Protein AF-N1Q798-F1 (afdb_monomer)

Structure (mmCIF, N/CA/C/O backbone):
data_AF-N1Q798-F1
#
_entry.id   AF-N1Q798-F1
#
loop_
_atom_site.group_PDB
_atom_site.id
_atom_site.type_symbol
_atom_site.label_atom_id
_atom_site.label_alt_id
_atom_site.label_comp_id
_atom_site.label_asym_id
_atom_site.label_entity_id
_atom_site.label_seq_id
_atom_site.pdbx_PDB_ins_code
_atom_site.Cartn_x
_atom_site.Cartn_y
_atom_site.Cartn_z
_atom_site.occupancy
_atom_site.B_iso_or_equiv
_atom_site.auth_seq_id
_atom_site.auth_comp_id
_atom_site.auth_asym_id
_atom_site.auth_atom_id
_atom_site.pdbx_PDB_model_num
ATOM 1 N N . MET A 1 1 ? -33.663 31.105 -23.464 1.00 34.72 1 MET A N 1
ATOM 2 C CA . MET A 1 1 ? -33.798 29.669 -23.826 1.00 34.72 1 MET A CA 1
ATOM 3 C C . MET A 1 1 ? -32.457 29.060 -23.499 1.00 34.72 1 MET A C 1
ATOM 5 O O . MET A 1 1 ? -31.606 28.926 -24.370 1.00 34.72 1 MET A O 1
ATOM 9 N N . ASP A 1 2 ? -32.240 28.798 -22.219 1.00 31.08 2 ASP A N 1
ATOM 10 C CA . ASP A 1 2 ? -30.900 28.533 -21.714 1.00 31.08 2 ASP A CA 1
ATOM 11 C C . ASP A 1 2 ? -30.709 27.030 -21.590 1.00 31.08 2 ASP A C 1
ATOM 13 O O . ASP A 1 2 ? -31.458 26.317 -20.918 1.00 31.08 2 ASP A O 1
ATOM 17 N N . ARG A 1 3 ? -29.747 26.541 -22.367 1.00 29.98 3 ARG A N 1
ATOM 18 C CA . ARG A 1 3 ? -29.444 25.127 -22.522 1.00 29.98 3 ARG A CA 1
ATOM 19 C C . ARG A 1 3 ? -28.633 24.687 -21.311 1.00 29.98 3 ARG A C 1
ATOM 21 O O . ARG A 1 3 ? -27.436 24.935 -21.255 1.00 29.98 3 ARG A O 1
ATOM 28 N N . VAL A 1 4 ? -29.288 24.040 -20.350 1.00 36.56 4 VAL A N 1
ATOM 29 C CA . VAL A 1 4 ? -28.599 23.407 -19.219 1.00 36.56 4 VAL A CA 1
ATOM 30 C C . VAL A 1 4 ? -27.749 22.257 -19.761 1.00 36.56 4 VAL A C 1
ATOM 32 O O . VAL A 1 4 ? -28.272 21.212 -20.149 1.00 36.56 4 VAL A O 1
ATOM 35 N N . GLU A 1 5 ? -26.436 22.462 -19.824 1.00 34.59 5 GLU A N 1
ATOM 36 C CA . GLU A 1 5 ? -25.487 21.407 -20.163 1.00 34.59 5 GLU A CA 1
ATOM 37 C C . GLU A 1 5 ? -25.359 20.444 -18.980 1.00 34.59 5 GLU A C 1
ATOM 39 O O . GLU A 1 5 ? -24.851 20.787 -17.911 1.00 34.59 5 GLU A O 1
ATOM 44 N N . GLY A 1 6 ? -25.859 19.221 -19.166 1.00 33.44 6 GLY A N 1
ATOM 45 C CA . GLY A 1 6 ? -25.708 18.152 -18.189 1.00 33.44 6 GLY A CA 1
ATOM 46 C C . GLY A 1 6 ? -24.244 17.741 -18.080 1.00 33.44 6 GLY A C 1
ATOM 47 O O . GLY A 1 6 ? -23.704 17.116 -18.989 1.00 33.44 6 GLY A O 1
ATOM 48 N N . THR A 1 7 ? -23.612 18.061 -16.953 1.00 31.83 7 THR A N 1
ATOM 49 C CA . THR A 1 7 ? -22.275 17.568 -16.612 1.00 31.83 7 THR A CA 1
ATOM 50 C C . THR A 1 7 ? -22.355 16.084 -16.262 1.00 31.83 7 THR A C 1
ATOM 52 O O . THR A 1 7 ? -22.618 15.704 -15.120 1.00 31.83 7 THR A O 1
ATOM 55 N N . THR A 1 8 ? -22.116 15.221 -17.251 1.00 39.03 8 THR A N 1
ATOM 56 C CA . THR A 1 8 ? -21.804 13.808 -17.011 1.00 39.03 8 THR A CA 1
ATOM 57 C C . THR A 1 8 ? -20.534 13.724 -16.173 1.00 39.03 8 THR A C 1
ATOM 59 O O . THR A 1 8 ? -19.441 13.988 -16.670 1.00 39.03 8 THR A O 1
ATOM 62 N N . ARG A 1 9 ? -20.681 13.386 -14.889 1.00 40.72 9 ARG A N 1
ATOM 63 C CA . ARG A 1 9 ? -19.550 13.079 -14.011 1.00 40.72 9 ARG A CA 1
ATOM 64 C C . ARG A 1 9 ? -18.920 11.765 -14.474 1.00 40.72 9 ARG A C 1
ATOM 66 O O . ARG A 1 9 ? -19.531 10.713 -14.309 1.00 40.72 9 ARG A O 1
ATOM 73 N N . GLU A 1 10 ? -17.721 11.855 -15.043 1.00 52.28 10 GLU A N 1
ATOM 74 C CA . GLU A 1 10 ? -16.818 10.718 -15.253 1.00 52.28 10 GLU A CA 1
ATOM 75 C C . GLU A 1 10 ? -16.592 10.013 -13.903 1.00 52.28 10 GLU A C 1
ATOM 77 O O . GLU A 1 10 ? -16.230 10.651 -12.909 1.00 52.28 10 GLU A O 1
ATOM 82 N N . SER A 1 11 ? -16.902 8.717 -13.834 1.00 61.41 11 SER A N 1
ATOM 83 C CA . SER A 1 11 ? -16.851 7.928 -12.601 1.00 61.41 11 SER A CA 1
ATOM 84 C C . SER A 1 11 ? -15.502 7.227 -12.481 1.00 61.41 11 SER A C 1
ATOM 86 O O . SER A 1 11 ? -15.134 6.456 -13.368 1.00 61.41 11 SER A O 1
ATOM 88 N N . ALA A 1 12 ? -14.792 7.447 -11.370 1.00 74.12 12 ALA A N 1
ATOM 89 C CA . ALA A 1 12 ? -13.550 6.737 -11.070 1.00 74.12 12 ALA A CA 1
ATOM 90 C C . ALA A 1 12 ? -13.746 5.209 -11.114 1.00 74.12 12 ALA A C 1
ATOM 92 O O . ALA A 1 12 ? -14.825 4.701 -10.804 1.00 74.12 12 ALA A O 1
ATOM 93 N N . LYS A 1 13 ? -12.699 4.472 -11.500 1.00 82.25 13 LYS A N 1
ATOM 94 C CA . LYS A 1 13 ? -12.729 3.007 -11.495 1.00 82.25 13 LYS A CA 1
ATOM 95 C C . LYS A 1 13 ? -12.350 2.495 -10.110 1.00 82.25 13 LYS A C 1
ATOM 97 O O . LYS A 1 13 ? -11.229 2.717 -9.656 1.00 82.25 13 LYS A O 1
ATOM 102 N N . GLU A 1 14 ? -13.255 1.767 -9.479 1.00 83.25 14 GLU A N 1
ATOM 103 C CA . GLU A 1 14 ? -13.046 1.142 -8.173 1.00 83.25 14 GLU A CA 1
ATOM 104 C C . GLU A 1 14 ? -12.678 -0.340 -8.341 1.00 83.25 14 GLU A C 1
ATOM 106 O O . GLU A 1 14 ? -13.234 -1.034 -9.198 1.00 83.25 14 GLU A O 1
ATOM 111 N N . TYR A 1 15 ? -11.719 -0.822 -7.548 1.00 83.31 15 TYR A N 1
ATOM 112 C CA . TYR A 1 15 ? -11.289 -2.222 -7.533 1.00 83.31 15 TYR A CA 1
ATOM 113 C C . TYR A 1 15 ? -11.053 -2.701 -6.094 1.00 83.31 15 TYR A C 1
ATOM 115 O O . TYR A 1 15 ? -10.302 -2.076 -5.345 1.00 83.31 15 TYR A O 1
ATOM 123 N N . ASP A 1 16 ? -11.613 -3.858 -5.736 1.00 85.12 16 ASP A N 1
ATOM 124 C CA . ASP A 1 16 ? -11.285 -4.572 -4.496 1.00 85.12 16 ASP A CA 1
ATOM 125 C C . ASP A 1 16 ? -10.102 -5.530 -4.711 1.00 85.12 16 AS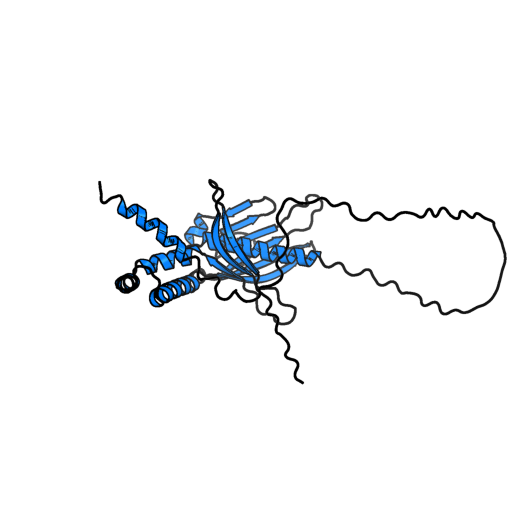P A C 1
ATOM 127 O O . ASP A 1 16 ? -10.141 -6.412 -5.577 1.00 85.12 16 ASP A O 1
ATOM 131 N N . VAL A 1 17 ? -9.071 -5.420 -3.871 1.00 85.44 17 VAL A N 1
ATOM 132 C CA . VAL A 1 17 ? -7.999 -6.421 -3.774 1.00 85.44 17 VAL A CA 1
ATOM 133 C C . VAL A 1 17 ? -8.418 -7.470 -2.754 1.00 85.44 17 VAL A C 1
ATOM 135 O O . VAL A 1 17 ? -8.630 -7.160 -1.584 1.00 85.44 17 VAL A O 1
ATOM 138 N N . ASN A 1 18 ? -8.502 -8.729 -3.182 1.00 87.38 18 ASN A N 1
ATOM 139 C CA . ASN A 1 18 ? -8.922 -9.844 -2.337 1.00 87.38 18 ASN A CA 1
ATOM 140 C C . ASN A 1 18 ? -7.797 -10.878 -2.186 1.00 87.38 18 ASN A C 1
ATOM 142 O O . ASN A 1 18 ? -7.208 -11.317 -3.174 1.00 87.38 18 ASN A O 1
ATOM 146 N N . LYS A 1 19 ? -7.532 -11.314 -0.952 1.00 84.50 19 LYS A N 1
ATOM 147 C CA . LYS A 1 19 ? -6.613 -12.410 -0.630 1.00 84.50 19 LYS A CA 1
ATOM 148 C C . LYS A 1 19 ? -7.363 -13.730 -0.731 1.00 84.50 19 LYS A C 1
ATOM 150 O O . LYS A 1 19 ? -8.316 -13.961 0.007 1.00 84.50 19 LYS A O 1
ATOM 155 N N . LEU A 1 20 ? -6.933 -14.597 -1.642 1.00 85.25 20 LEU A N 1
ATOM 156 C CA . LEU A 1 20 ? -7.454 -15.957 -1.745 1.00 85.25 20 LEU A CA 1
ATOM 157 C C . LEU A 1 20 ? -6.964 -16.794 -0.554 1.00 85.25 20 LEU A C 1
ATOM 159 O O . LEU A 1 20 ? -5.776 -16.770 -0.224 1.00 85.25 20 LEU A O 1
ATOM 163 N N . CYS A 1 21 ? -7.860 -17.552 0.074 1.00 80.00 21 CYS A N 1
ATOM 164 C CA . CYS A 1 21 ? -7.467 -18.550 1.057 1.00 80.00 21 CYS A CA 1
ATOM 165 C C . CYS A 1 21 ? -6.879 -19.779 0.332 1.00 80.00 21 CYS A C 1
ATOM 167 O O . CYS A 1 21 ? -7.547 -20.349 -0.528 1.00 80.00 21 CYS A O 1
ATOM 169 N N . PRO A 1 22 ? -5.651 -20.232 0.645 1.00 80.00 22 PRO A N 1
ATOM 170 C CA . PRO A 1 22 ? -5.050 -21.377 -0.044 1.00 80.00 22 PRO A CA 1
ATOM 171 C C . PRO A 1 22 ? -5.708 -22.718 0.323 1.00 80.00 22 PRO A C 1
ATOM 173 O O . PRO A 1 22 ? -5.529 -23.700 -0.390 1.00 80.00 22 PRO A O 1
ATOM 176 N N . THR A 1 23 ? -6.450 -22.777 1.434 1.00 84.69 23 THR A N 1
ATOM 177 C CA . 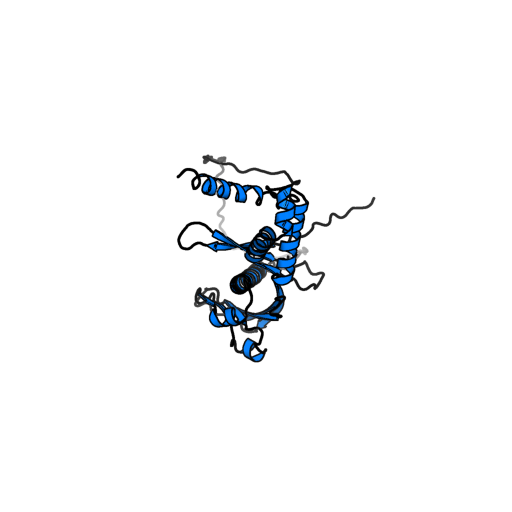THR A 1 23 ? -7.059 -24.003 1.978 1.00 84.69 23 THR A CA 1
ATOM 178 C C . THR A 1 23 ? -8.579 -24.073 1.818 1.00 84.69 23 THR A C 1
ATOM 180 O O . THR A 1 23 ? -9.168 -25.107 2.123 1.00 84.69 23 THR A O 1
ATOM 183 N N . ALA A 1 24 ? -9.231 -23.007 1.342 1.00 80.25 24 ALA A N 1
ATOM 184 C CA . ALA A 1 24 ? -10.682 -22.948 1.169 1.00 80.25 24 ALA A CA 1
ATOM 185 C C . ALA A 1 24 ? -11.064 -22.028 -0.005 1.00 80.25 24 ALA A C 1
ATOM 187 O O . ALA A 1 24 ? -10.369 -21.044 -0.247 1.00 80.25 24 ALA A O 1
ATOM 188 N N . PRO A 1 25 ? -12.185 -22.271 -0.712 1.00 80.75 25 PRO A N 1
ATOM 189 C CA . PRO A 1 25 ? -12.650 -21.433 -1.821 1.00 80.75 25 PRO A CA 1
ATOM 190 C C . PRO A 1 25 ? -13.320 -20.136 -1.321 1.00 80.75 25 PRO A C 1
ATOM 192 O O . PRO A 1 25 ? -14.441 -19.808 -1.700 1.00 80.75 25 PRO A O 1
ATOM 195 N N . CYS A 1 26 ? -12.643 -19.407 -0.437 1.00 79.75 26 CYS A N 1
ATOM 196 C CA . CYS A 1 26 ? -13.060 -18.110 0.079 1.00 79.75 26 CYS A CA 1
ATOM 197 C C . CYS A 1 26 ? -11.956 -17.070 -0.140 1.00 79.75 26 CYS A C 1
ATOM 199 O O . CYS A 1 26 ? -10.767 -17.392 -0.220 1.00 79.75 26 CYS A O 1
ATOM 201 N N . SER A 1 27 ? -12.358 -15.808 -0.244 1.00 83.75 27 SER A N 1
ATOM 202 C CA . SER A 1 27 ? -11.448 -14.680 -0.379 1.00 83.75 27 SER A CA 1
ATOM 203 C C . SER A 1 27 ? -11.791 -13.601 0.642 1.00 83.75 27 SER A C 1
ATOM 205 O O . SER A 1 27 ? -12.963 -13.341 0.915 1.00 83.75 27 SER A O 1
ATOM 207 N N . THR A 1 28 ? -10.767 -12.993 1.237 1.00 83.44 28 THR A N 1
ATOM 208 C CA . THR A 1 28 ? -10.925 -11.901 2.203 1.00 83.44 28 THR A CA 1
ATOM 209 C C . THR A 1 28 ? -10.488 -10.577 1.575 1.00 83.44 28 THR A C 1
ATOM 211 O O . THR A 1 28 ? -9.421 -10.524 0.957 1.00 83.44 28 THR A O 1
ATOM 214 N N . PRO A 1 29 ? -11.274 -9.495 1.699 1.00 82.94 29 PRO A N 1
ATOM 215 C CA . PRO A 1 29 ? -10.904 -8.203 1.133 1.00 82.94 29 PRO A CA 1
ATOM 216 C C . PRO A 1 29 ? -9.755 -7.569 1.927 1.00 82.94 29 PRO A C 1
ATOM 218 O O . PRO A 1 29 ? -9.818 -7.460 3.151 1.00 82.94 29 PRO A O 1
ATOM 221 N N . VAL A 1 30 ? -8.711 -7.147 1.214 1.00 86.38 30 VAL A N 1
ATOM 222 C CA . VAL A 1 30 ? -7.457 -6.598 1.757 1.00 86.38 30 VAL A CA 1
ATOM 223 C C . VAL A 1 30 ? -7.439 -5.079 1.664 1.00 86.38 30 VAL A C 1
ATOM 225 O O . VAL A 1 30 ? -7.150 -4.399 2.646 1.00 86.38 30 VAL A O 1
ATOM 228 N N . SER A 1 31 ? -7.757 -4.533 0.493 1.00 83.75 31 SER A N 1
ATOM 229 C CA . SER A 1 31 ? -7.728 -3.094 0.240 1.00 83.75 31 SER A CA 1
ATOM 230 C C . SER A 1 31 ? -8.705 -2.700 -0.857 1.00 83.75 31 SER A C 1
ATOM 232 O O . SER A 1 31 ? -9.120 -3.524 -1.677 1.00 83.75 31 SER A O 1
ATOM 234 N N . HIS A 1 32 ? -9.056 -1.419 -0.854 1.00 83.81 32 HIS A N 1
ATOM 235 C CA . HIS A 1 32 ? -9.851 -0.782 -1.892 1.00 83.81 32 HIS A CA 1
ATOM 236 C C . HIS A 1 32 ? -8.956 0.179 -2.684 1.00 83.81 32 HIS A C 1
ATOM 238 O O . HIS A 1 32 ? -8.192 0.949 -2.094 1.00 83.81 32 HIS A O 1
ATOM 244 N N . LEU A 1 33 ? -9.036 0.117 -4.014 1.00 81.75 33 LEU A N 1
ATOM 245 C CA . LEU A 1 33 ? -8.261 0.940 -4.940 1.00 81.75 33 LEU A CA 1
ATOM 246 C C . LEU A 1 33 ? -9.200 1.856 -5.725 1.00 81.75 33 LEU A C 1
ATOM 248 O O . LEU A 1 33 ? -10.046 1.373 -6.480 1.00 81.75 33 LEU A O 1
ATOM 252 N N . VAL A 1 34 ? -9.006 3.170 -5.608 1.00 82.88 34 VAL A N 1
ATOM 253 C CA . VAL A 1 34 ? -9.758 4.166 -6.389 1.00 82.88 34 VAL A CA 1
ATOM 254 C C . VAL A 1 34 ? -8.857 4.718 -7.487 1.00 82.88 34 VAL A C 1
ATOM 256 O O . VAL A 1 34 ? -8.020 5.589 -7.242 1.00 82.88 34 VAL A O 1
ATOM 259 N N . LEU A 1 35 ? -9.005 4.198 -8.708 1.00 79.31 35 LEU A N 1
ATOM 260 C CA . LEU A 1 35 ? -8.240 4.645 -9.868 1.00 79.31 35 LEU A CA 1
ATOM 261 C C . LEU A 1 35 ? -8.960 5.828 -10.545 1.00 79.31 35 LEU A C 1
ATOM 263 O O . LEU A 1 35 ? -10.080 5.664 -11.042 1.00 79.31 35 LEU A O 1
ATOM 267 N N . PRO A 1 36 ? -8.328 7.012 -10.632 1.00 71.81 36 PRO A N 1
ATOM 268 C CA . PRO A 1 36 ? -8.892 8.150 -11.347 1.00 71.81 36 PRO A CA 1
ATOM 269 C C . PRO A 1 36 ? -9.006 7.842 -12.843 1.00 71.81 36 PRO A C 1
ATOM 271 O O . PRO A 1 36 ? -8.082 7.292 -13.452 1.00 71.81 36 PRO A O 1
ATOM 274 N N . GLU A 1 37 ? -10.117 8.242 -13.463 1.00 66.56 37 GLU A N 1
ATOM 275 C CA . GLU A 1 37 ? -10.231 8.167 -14.917 1.00 66.56 37 GLU A CA 1
ATOM 276 C C . GLU A 1 37 ? -9.235 9.162 -15.560 1.00 66.56 37 GLU A C 1
ATOM 278 O O . GLU A 1 37 ? -9.140 10.314 -15.122 1.00 66.56 37 GLU A O 1
ATOM 283 N N . PRO A 1 38 ? -8.420 8.747 -16.553 1.00 58.38 38 PRO A N 1
ATOM 284 C CA . PRO A 1 38 ? -7.437 9.635 -17.166 1.00 58.38 38 PRO A CA 1
ATOM 285 C C . PRO A 1 38 ? -8.136 10.687 -18.034 1.00 58.38 38 PRO A C 1
ATOM 287 O O . PRO A 1 38 ? -8.493 10.424 -19.183 1.00 58.38 38 PRO A O 1
ATOM 290 N N . ALA A 1 39 ? -8.291 11.878 -17.456 1.00 52.34 39 ALA A N 1
ATOM 291 C CA . ALA A 1 39 ? -9.036 13.000 -18.011 1.00 52.34 39 ALA A CA 1
ATOM 292 C C . ALA A 1 39 ? -8.696 13.326 -19.476 1.00 52.34 39 ALA A C 1
ATOM 294 O O . ALA A 1 39 ? -7.528 13.449 -19.868 1.00 52.34 39 ALA A O 1
ATOM 295 N N . GLY A 1 40 ? -9.744 13.582 -20.261 1.00 49.44 40 GLY A N 1
ATOM 296 C CA . GLY A 1 40 ? -9.644 14.115 -21.615 1.00 49.44 40 GLY A CA 1
ATOM 297 C C . GLY A 1 40 ? -8.988 15.501 -21.652 1.00 49.44 40 GLY A C 1
ATOM 298 O O . GLY A 1 40 ? -9.637 16.520 -21.421 1.00 49.44 40 GLY A O 1
ATOM 299 N N . SER A 1 41 ? -7.689 15.516 -21.965 1.00 47.19 41 SER A N 1
ATOM 300 C CA . SER A 1 41 ? -6.887 16.614 -22.543 1.00 47.19 41 SER A CA 1
ATOM 301 C C . SER A 1 41 ? -6.800 17.994 -21.857 1.00 47.19 41 SER A C 1
ATOM 303 O O . SER A 1 41 ? -5.938 18.771 -22.271 1.00 47.19 41 SER A O 1
ATOM 305 N N . SER A 1 42 ? -7.590 18.333 -20.830 1.00 45.72 42 SER A N 1
ATOM 306 C CA . SER A 1 42 ? -7.779 19.747 -20.432 1.00 45.72 42 SER A CA 1
ATOM 307 C C . SER A 1 42 ? -7.254 20.200 -19.059 1.00 45.72 42 SER A C 1
ATOM 309 O O . SER A 1 42 ? -7.084 21.403 -18.879 1.00 45.72 42 SER A O 1
ATOM 311 N N . ASN A 1 43 ? -6.929 19.319 -18.100 1.00 42.16 43 ASN A N 1
ATOM 312 C CA . ASN A 1 43 ? -6.356 19.750 -16.809 1.00 42.16 43 ASN A CA 1
ATOM 313 C C . ASN A 1 43 ? -5.311 18.780 -16.234 1.00 42.16 43 ASN A C 1
ATOM 315 O O . ASN A 1 43 ? -5.622 17.657 -15.850 1.00 42.16 43 ASN A O 1
ATOM 319 N N . LYS A 1 44 ? -4.062 19.251 -16.095 1.00 47.50 44 LYS A N 1
ATOM 320 C CA . LYS A 1 44 ? -2.922 18.490 -15.545 1.00 47.50 44 LYS A CA 1
ATOM 321 C C . LYS A 1 44 ? -2.918 18.439 -14.006 1.00 47.50 44 LYS A C 1
ATOM 323 O O . LYS A 1 44 ? -1.904 18.756 -13.385 1.00 47.50 44 LYS A O 1
ATOM 328 N N . LYS A 1 45 ? -4.022 18.033 -13.370 1.00 52.84 45 LYS A N 1
ATOM 329 C CA . LYS A 1 45 ? -3.925 17.531 -11.988 1.00 52.84 45 LYS A CA 1
ATOM 330 C C . LYS A 1 45 ? -3.277 16.148 -12.034 1.00 52.84 45 LYS A C 1
ATOM 332 O O . LYS A 1 45 ? -3.641 15.322 -12.867 1.00 52.84 45 LYS A O 1
ATOM 337 N N . LEU A 1 46 ? -2.296 15.916 -11.163 1.00 57.75 46 LEU A N 1
ATOM 338 C CA . LEU A 1 46 ? -1.690 14.598 -10.998 1.00 57.75 46 LEU A CA 1
ATOM 339 C C . LEU A 1 46 ? -2.784 13.619 -10.562 1.00 57.75 46 LEU A C 1
ATOM 341 O O . LEU A 1 46 ? -3.434 13.827 -9.540 1.00 57.75 46 LEU A O 1
ATOM 345 N N . SER A 1 47 ? -2.997 12.581 -11.365 1.00 67.06 47 SER A N 1
ATOM 346 C CA . SER A 1 47 ? -4.008 11.557 -11.133 1.00 67.06 47 SER A CA 1
ATOM 347 C C . SER A 1 47 ? -3.539 10.621 -10.012 1.00 67.06 47 SER A C 1
ATOM 349 O O . SER A 1 47 ? -2.893 9.604 -10.278 1.00 67.06 47 SER A O 1
ATOM 351 N N . ALA A 1 48 ? -3.798 11.011 -8.764 1.00 83.44 48 ALA A N 1
ATOM 352 C CA . ALA A 1 48 ? -3.512 10.203 -7.583 1.00 83.44 48 ALA A CA 1
ATOM 353 C C . ALA A 1 48 ? -4.500 9.032 -7.484 1.00 83.44 48 ALA A C 1
ATOM 355 O O . ALA A 1 48 ? -5.698 9.208 -7.687 1.00 83.44 48 ALA A O 1
ATOM 356 N N . THR A 1 49 ? -3.978 7.841 -7.206 1.00 88.25 49 THR A N 1
ATOM 357 C CA . THR A 1 49 ? -4.745 6.630 -6.894 1.00 88.25 49 THR A CA 1
ATOM 358 C C . THR A 1 49 ? -4.622 6.386 -5.399 1.00 88.25 49 THR A C 1
ATOM 360 O O . THR A 1 49 ? -3.522 6.098 -4.929 1.00 88.25 49 THR A O 1
ATOM 363 N N . THR A 1 50 ? -5.712 6.522 -4.652 1.00 91.38 50 THR A N 1
ATOM 364 C CA . THR A 1 50 ? -5.687 6.308 -3.201 1.00 91.38 50 THR A CA 1
ATOM 365 C C . THR A 1 50 ? -5.824 4.816 -2.892 1.00 91.38 50 THR A C 1
ATOM 367 O O . THR A 1 50 ? -6.607 4.099 -3.523 1.00 91.38 50 THR A O 1
ATOM 370 N N . ILE A 1 51 ? -5.020 4.357 -1.936 1.00 93.62 51 ILE A N 1
ATOM 371 C CA . ILE A 1 51 ? -4.907 2.975 -1.473 1.00 93.62 51 ILE A CA 1
ATOM 372 C C . ILE A 1 51 ? -5.183 2.978 0.026 1.00 93.62 51 ILE A C 1
ATOM 374 O O . ILE A 1 51 ? -4.474 3.649 0.774 1.00 93.62 51 ILE A O 1
ATOM 378 N N . PHE A 1 52 ? -6.183 2.220 0.469 1.00 92.81 52 PHE A N 1
ATOM 379 C CA . PHE A 1 52 ? -6.524 2.119 1.888 1.00 92.81 52 PHE A CA 1
ATOM 380 C C . PHE A 1 52 ? -6.594 0.648 2.340 1.00 92.81 52 PHE A C 1
ATOM 382 O O . PHE A 1 52 ? -7.379 -0.122 1.769 1.00 92.81 52 PHE A O 1
ATOM 389 N N . PRO A 1 53 ? -5.792 0.228 3.342 1.00 92.75 53 PRO A N 1
ATOM 390 C CA . PRO A 1 53 ? -5.871 -1.114 3.914 1.00 92.75 53 PRO A CA 1
ATOM 391 C C . PRO A 1 53 ? -7.183 -1.305 4.677 1.00 92.75 53 PRO A C 1
ATOM 393 O O . PRO A 1 53 ? -7.437 -0.659 5.692 1.00 92.75 53 PRO A O 1
ATOM 396 N N . ARG A 1 54 ? -8.020 -2.243 4.235 1.00 91.12 54 ARG A N 1
ATOM 397 C CA . ARG A 1 54 ? -9.339 -2.490 4.838 1.00 91.12 54 ARG A CA 1
ATOM 398 C C . ARG A 1 54 ? -9.238 -2.992 6.279 1.00 91.12 54 ARG A C 1
ATOM 400 O O . ARG A 1 54 ? -10.124 -2.716 7.084 1.00 91.12 54 ARG A O 1
ATOM 407 N N . MET A 1 55 ? -8.150 -3.687 6.611 1.00 91.50 55 MET A N 1
ATOM 408 C CA . MET A 1 55 ? -7.883 -4.143 7.974 1.00 91.50 55 MET A CA 1
ATOM 409 C C . MET A 1 55 ? -7.644 -2.981 8.952 1.00 91.50 55 MET A C 1
ATOM 411 O O . MET A 1 55 ? -7.994 -3.113 10.119 1.00 91.50 55 MET A O 1
ATOM 415 N N . ALA A 1 56 ? -7.152 -1.824 8.485 1.00 93.56 56 ALA A N 1
ATOM 416 C CA . ALA A 1 56 ? -7.003 -0.635 9.326 1.00 93.56 56 ALA A CA 1
ATOM 417 C C . ALA A 1 56 ? -8.365 -0.123 9.826 1.00 93.56 56 ALA A C 1
ATOM 419 O O . ALA A 1 56 ? -8.529 0.109 11.019 1.00 93.56 56 ALA A O 1
ATOM 420 N N . ALA A 1 57 ? -9.371 -0.041 8.944 1.00 93.31 57 ALA A N 1
ATOM 421 C CA . ALA A 1 57 ? -10.736 0.315 9.340 1.00 93.31 57 ALA A CA 1
ATOM 422 C C . ALA A 1 57 ? -11.367 -0.712 10.292 1.00 93.31 57 ALA A C 1
ATOM 424 O O . ALA A 1 57 ? -12.002 -0.323 11.267 1.00 93.31 57 ALA A O 1
ATOM 425 N N . ILE A 1 58 ? -11.189 -2.014 10.031 1.00 94.38 58 ILE A N 1
ATOM 426 C CA . ILE A 1 58 ? -11.727 -3.074 10.903 1.00 94.38 58 ILE A CA 1
ATOM 427 C C . ILE A 1 58 ? -11.102 -2.969 12.299 1.00 94.38 58 ILE A C 1
ATOM 429 O O . ILE A 1 58 ? -11.828 -2.875 13.283 1.00 94.38 58 ILE A O 1
ATOM 433 N N . SER A 1 59 ? -9.771 -2.891 12.379 1.00 95.38 59 SER A N 1
ATOM 434 C CA . SER A 1 59 ? -9.044 -2.768 13.645 1.00 95.38 59 SER A CA 1
ATOM 435 C C . SER A 1 59 ? -9.385 -1.485 14.407 1.00 95.38 59 SER A C 1
ATOM 437 O O . SER A 1 59 ? -9.459 -1.527 15.631 1.00 95.38 59 SER A O 1
ATOM 439 N N . ALA A 1 60 ? -9.633 -0.364 13.722 1.00 95.69 60 ALA A N 1
ATOM 440 C CA . ALA A 1 60 ? -10.048 0.880 14.369 1.00 95.69 60 ALA A CA 1
ATOM 441 C C . ALA A 1 60 ? -11.470 0.797 14.949 1.00 95.69 60 ALA A C 1
ATOM 443 O O . ALA A 1 60 ? -11.701 1.237 16.075 1.00 95.69 60 ALA A O 1
ATOM 444 N N . VAL A 1 61 ? -12.409 0.164 14.233 1.00 95.62 61 VAL A N 1
ATOM 445 C CA . VAL A 1 61 ? -13.764 -0.103 14.748 1.00 95.62 61 VAL A CA 1
ATOM 446 C C . VAL A 1 61 ? -13.722 -1.093 15.919 1.00 95.62 61 VAL A C 1
ATOM 448 O O . VAL A 1 61 ? -14.408 -0.893 16.921 1.00 95.62 61 VAL A O 1
ATOM 451 N N . GLU A 1 62 ? -12.882 -2.127 15.853 1.00 95.50 62 GLU A N 1
ATOM 452 C CA . GLU A 1 62 ? -12.665 -3.047 16.975 1.00 95.50 62 GLU A CA 1
ATOM 453 C C . GLU A 1 62 ? -12.045 -2.329 18.184 1.00 95.50 62 GLU A C 1
ATOM 455 O O . GLU A 1 62 ? -12.527 -2.501 19.305 1.00 95.50 62 GLU A O 1
ATOM 460 N N . ALA A 1 63 ? -11.047 -1.466 17.982 1.00 95.06 63 ALA A N 1
ATOM 461 C CA . ALA A 1 63 ? -10.450 -0.667 19.050 1.00 95.06 63 ALA A CA 1
ATOM 462 C C . ALA A 1 63 ? -11.473 0.273 19.711 1.00 95.06 63 ALA A C 1
ATOM 464 O O . ALA A 1 63 ? -11.596 0.272 20.938 1.00 95.06 63 ALA A O 1
ATOM 465 N N . ILE A 1 64 ? -12.260 1.021 18.924 1.00 95.38 64 ILE A N 1
ATOM 466 C CA . ILE A 1 64 ? -13.246 1.956 19.482 1.00 95.38 64 ILE A CA 1
ATOM 467 C C . ILE A 1 64 ? -14.418 1.226 20.150 1.00 95.38 64 ILE A C 1
ATOM 469 O O . ILE A 1 64 ? -14.926 1.710 21.158 1.00 95.38 64 ILE A O 1
ATOM 473 N N . SER A 1 65 ? -14.792 0.026 19.683 1.00 93.94 65 SER A N 1
ATOM 474 C CA . SER A 1 65 ? -15.826 -0.812 20.320 1.00 93.94 65 SER A CA 1
ATOM 475 C C . SER A 1 65 ? -15.469 -1.259 21.744 1.00 93.94 65 SER A C 1
ATOM 477 O O . SER A 1 65 ? -16.360 -1.483 22.558 1.00 93.94 65 SER A O 1
ATOM 479 N N . ASN A 1 66 ? -14.173 -1.316 22.066 1.00 94.75 66 ASN A N 1
ATOM 480 C CA . ASN A 1 66 ? -13.649 -1.624 23.400 1.00 94.75 66 ASN A CA 1
ATOM 481 C C . ASN A 1 66 ? -13.326 -0.362 24.232 1.00 94.75 66 ASN A C 1
ATOM 483 O O . ASN A 1 66 ? -12.751 -0.466 25.317 1.00 94.75 66 ASN A O 1
ATOM 487 N N . SER A 1 67 ? -13.666 0.834 23.737 1.00 95.75 67 SER A N 1
ATOM 488 C CA . SER A 1 67 ? -13.406 2.104 24.425 1.00 95.75 67 SER A CA 1
ATOM 489 C C . SER A 1 67 ? -14.430 2.402 25.535 1.00 95.75 67 SER A C 1
ATOM 491 O O . SER A 1 67 ? -15.571 1.932 25.473 1.00 95.75 67 SER A O 1
ATOM 493 N N . PRO A 1 68 ? -14.086 3.257 26.520 1.00 96.38 68 PRO A N 1
ATOM 494 C CA . PRO A 1 68 ? -15.045 3.734 27.518 1.00 96.38 68 PRO A CA 1
ATOM 495 C C . PRO A 1 68 ? -16.264 4.434 26.898 1.00 96.38 68 PRO A C 1
ATOM 497 O O . PRO A 1 68 ? -17.378 4.243 27.370 1.00 96.38 68 PRO A O 1
ATOM 500 N N . GLN A 1 69 ? -16.076 5.176 25.803 1.00 94.38 69 GLN A N 1
ATOM 501 C CA . GLN A 1 69 ? -17.158 5.879 25.109 1.00 94.38 69 GLN A CA 1
ATOM 502 C C . GLN A 1 69 ? -18.157 4.904 24.464 1.00 94.38 69 GLN A C 1
ATOM 504 O O . GLN A 1 69 ? -19.366 5.105 24.553 1.00 94.38 69 GLN A O 1
ATOM 509 N N . ALA A 1 70 ? -17.677 3.803 23.874 1.00 94.94 70 ALA A N 1
ATOM 510 C CA . ALA A 1 70 ? -18.559 2.742 23.390 1.00 94.94 70 ALA A CA 1
ATOM 511 C C . ALA A 1 70 ? -19.291 2.032 24.543 1.00 94.94 70 ALA A C 1
ATOM 513 O O . ALA A 1 70 ? -20.463 1.685 24.396 1.00 94.94 70 ALA A O 1
ATOM 514 N N . ALA A 1 71 ? -18.644 1.866 25.702 1.00 95.56 71 ALA A N 1
ATOM 515 C CA . ALA A 1 71 ? -19.286 1.309 26.892 1.00 95.56 71 ALA A CA 1
ATOM 516 C C . ALA A 1 71 ? -20.392 2.224 27.455 1.00 95.56 71 ALA A C 1
ATOM 518 O O . ALA A 1 71 ? -21.433 1.716 27.866 1.00 95.56 71 ALA A O 1
ATOM 519 N N . GLU A 1 72 ? -20.209 3.550 27.429 1.00 96.06 72 GLU A N 1
ATOM 520 C CA . GLU A 1 72 ? -21.247 4.531 27.788 1.00 96.06 72 GLU A CA 1
ATOM 521 C C . GLU A 1 72 ? -22.448 4.464 26.833 1.00 96.06 72 GLU A C 1
ATOM 523 O O . GLU A 1 72 ? -23.590 4.394 27.291 1.00 96.06 72 GLU A O 1
ATOM 528 N N . ILE A 1 73 ? -22.206 4.392 25.517 1.00 94.62 73 ILE A N 1
ATOM 529 C CA . ILE A 1 73 ? -23.269 4.237 24.509 1.00 94.62 73 ILE A CA 1
ATOM 530 C C . ILE A 1 73 ? -24.017 2.907 24.696 1.00 94.62 73 ILE A C 1
ATOM 532 O O . ILE A 1 73 ? -25.249 2.869 24.659 1.00 94.62 73 ILE A O 1
ATOM 536 N N . ALA A 1 74 ? -23.302 1.818 24.988 1.00 95.31 74 ALA A N 1
ATOM 537 C CA . ALA A 1 74 ? -23.889 0.494 25.197 1.00 95.31 74 ALA A CA 1
ATOM 538 C C . ALA A 1 74 ? -24.865 0.413 26.391 1.00 95.31 74 ALA A C 1
ATOM 540 O O . ALA A 1 74 ? -25.674 -0.517 26.441 1.00 95.31 74 ALA A O 1
ATOM 541 N N . VAL A 1 75 ? -24.846 1.377 27.326 1.00 96.62 75 VAL A N 1
ATOM 542 C CA . VAL A 1 75 ? -25.829 1.466 28.425 1.00 96.62 75 V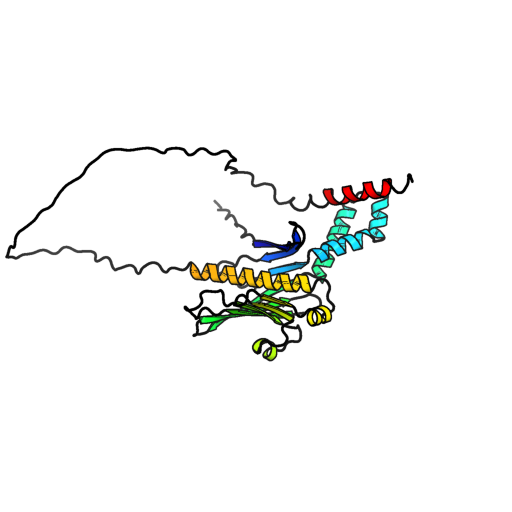AL A CA 1
ATOM 543 C C . VAL A 1 75 ? -27.251 1.691 27.895 1.00 96.62 75 VAL A C 1
ATOM 545 O O . VAL A 1 75 ? -28.204 1.167 28.476 1.00 96.62 75 VAL A O 1
ATOM 548 N N . PHE A 1 76 ? -27.408 2.445 26.802 1.00 94.75 76 PHE A N 1
ATOM 549 C CA . PHE A 1 76 ? -28.712 2.771 26.207 1.00 94.75 76 PHE A CA 1
ATOM 550 C C . PHE A 1 76 ? -28.918 2.196 24.796 1.00 94.75 76 PHE A C 1
ATOM 552 O O . PHE A 1 76 ? -30.063 2.005 24.385 1.00 94.75 76 PHE A O 1
ATOM 559 N N . ASP A 1 77 ? -27.844 1.866 24.076 1.00 94.69 77 ASP A N 1
ATOM 560 C CA . ASP A 1 77 ? -27.861 1.225 22.757 1.00 94.69 77 ASP A CA 1
ATOM 561 C C . ASP A 1 77 ? -26.902 0.013 22.708 1.00 94.69 77 ASP A C 1
ATOM 563 O O . ASP A 1 77 ? -25.847 0.055 22.071 1.00 94.69 77 ASP A O 1
ATOM 567 N N . PRO A 1 78 ? -27.262 -1.119 23.343 1.00 91.94 78 PRO A N 1
ATOM 568 C CA . PRO A 1 78 ? -26.439 -2.333 23.351 1.00 91.94 78 PRO A CA 1
ATOM 569 C C . PRO A 1 78 ? -26.348 -3.035 21.982 1.00 91.94 78 PRO A C 1
ATOM 571 O O . PRO A 1 78 ? -25.685 -4.065 21.866 1.00 91.94 78 PRO A O 1
ATOM 574 N N . PHE A 1 79 ? -27.031 -2.523 20.951 1.00 92.19 79 PHE A N 1
ATOM 575 C CA . PHE A 1 79 ? -27.037 -3.081 19.596 1.00 92.19 79 PHE A CA 1
ATOM 576 C C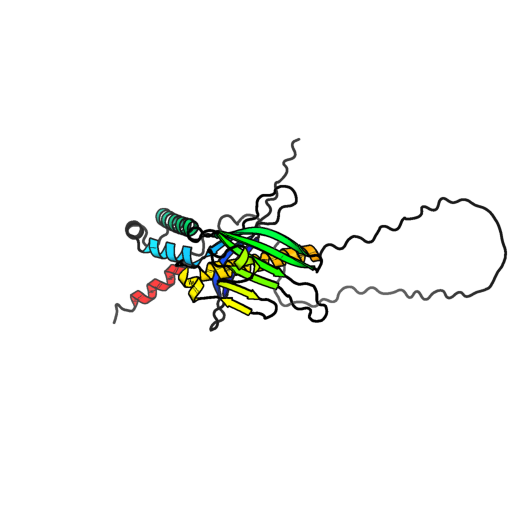 . PHE A 1 79 ? -26.295 -2.210 18.568 1.00 92.19 79 PHE A C 1
ATOM 578 O O . PHE A 1 79 ? -26.274 -2.587 17.396 1.00 92.19 79 PHE A O 1
ATOM 585 N N . ALA A 1 80 ? -25.683 -1.092 18.984 1.00 90.00 80 ALA A N 1
ATOM 586 C CA . ALA A 1 80 ? -24.974 -0.147 18.111 1.00 90.00 80 ALA A CA 1
ATOM 587 C C . ALA A 1 80 ? -25.824 0.333 16.911 1.00 90.00 80 ALA A C 1
ATOM 589 O O . ALA A 1 80 ? -25.364 0.395 15.771 1.00 90.00 80 ALA A O 1
ATOM 590 N N . THR A 1 81 ? -27.101 0.628 17.170 1.00 93.88 81 THR A N 1
ATOM 591 C CA . THR A 1 81 ? -28.092 1.086 16.177 1.00 93.88 81 THR A CA 1
ATOM 592 C C . THR A 1 81 ? -28.363 2.591 16.220 1.00 93.88 81 THR A C 1
ATOM 594 O O . THR A 1 81 ? -29.042 3.128 15.343 1.00 93.88 81 THR A O 1
ATOM 597 N N . SER A 1 82 ? -27.854 3.277 17.241 1.00 95.31 82 SER A N 1
ATOM 598 C CA . SER A 1 82 ? -27.968 4.718 17.429 1.00 95.31 82 SER A CA 1
ATOM 599 C C . SER A 1 82 ? -27.027 5.490 16.506 1.00 95.31 82 SER A C 1
ATOM 601 O O . SER A 1 82 ? -25.968 5.017 16.092 1.00 95.31 82 SER A O 1
ATOM 603 N N . LYS A 1 83 ? -27.388 6.750 16.244 1.00 95.44 83 LYS A N 1
ATOM 604 C CA . LYS A 1 83 ? -26.537 7.684 15.498 1.00 95.44 83 LYS A CA 1
ATOM 605 C C . LYS A 1 83 ? -25.212 7.977 16.221 1.00 95.44 83 LYS A C 1
ATOM 607 O O . LYS A 1 83 ? -24.231 8.320 15.573 1.00 95.44 83 LYS A O 1
ATOM 612 N N . GLU A 1 84 ? -25.177 7.859 17.546 1.00 94.19 84 GLU A N 1
ATOM 613 C CA . GLU A 1 84 ? -23.966 8.085 18.343 1.00 94.19 84 GLU A CA 1
ATOM 614 C C . GLU A 1 84 ? -22.962 6.944 18.148 1.00 94.19 84 GLU A C 1
ATOM 616 O O . GLU A 1 84 ? -21.794 7.211 17.873 1.00 94.19 84 GLU A O 1
ATOM 621 N N . ALA A 1 85 ? -23.429 5.688 18.153 1.00 94.31 85 ALA A N 1
ATOM 622 C CA . ALA A 1 85 ? -22.612 4.536 17.767 1.00 94.31 85 ALA A CA 1
ATOM 623 C C . ALA A 1 85 ? -22.132 4.627 16.304 1.00 94.31 85 ALA A C 1
ATOM 625 O O . ALA A 1 85 ? -20.974 4.327 16.014 1.00 94.31 85 ALA A O 1
ATOM 626 N N . GLU A 1 86 ? -22.999 5.078 15.387 1.00 94.88 86 GLU A N 1
ATOM 627 C CA . GLU A 1 86 ? -22.637 5.286 13.979 1.00 94.88 86 GLU A CA 1
ATOM 628 C C . GLU A 1 86 ? -21.546 6.358 13.818 1.00 94.88 86 GLU A C 1
ATOM 630 O O . GLU A 1 86 ? -20.562 6.114 13.122 1.00 94.88 86 GLU A O 1
ATOM 635 N N . SER A 1 87 ? -21.686 7.515 14.481 1.00 95.56 87 SER A N 1
ATOM 636 C CA . SER A 1 87 ? -20.683 8.591 14.450 1.00 95.56 87 SER A CA 1
ATOM 637 C C . SER A 1 87 ? -19.351 8.106 15.009 1.00 95.56 87 SER A C 1
ATOM 639 O O . SER A 1 87 ? -18.336 8.240 14.341 1.00 95.56 87 SER A O 1
ATOM 641 N N . LEU A 1 88 ? -19.361 7.445 16.172 1.00 95.62 88 LEU A N 1
ATOM 642 C CA . LEU A 1 88 ? -18.150 6.929 16.811 1.00 95.62 88 LEU A CA 1
ATOM 643 C C . LEU A 1 88 ? -17.384 5.943 15.909 1.00 95.62 88 LEU A C 1
ATOM 645 O O . LEU A 1 88 ? -16.155 5.967 15.855 1.00 95.62 88 LEU A O 1
ATOM 649 N N . ALA A 1 89 ? -18.103 5.096 15.166 1.00 95.25 89 ALA A N 1
ATOM 650 C CA . ALA A 1 89 ? -17.499 4.201 14.183 1.00 95.25 89 ALA A CA 1
ATOM 651 C C . ALA A 1 89 ? -17.003 4.942 12.924 1.00 95.25 89 ALA A C 1
ATOM 653 O O . ALA A 1 89 ? -15.968 4.570 12.373 1.00 95.25 89 ALA A O 1
ATOM 654 N N . GLN A 1 90 ? -17.712 5.979 12.462 1.00 95.50 90 GLN A N 1
ATOM 655 C CA . GLN A 1 90 ? -17.281 6.815 11.333 1.00 95.50 90 GLN A CA 1
ATOM 656 C C . GLN A 1 90 ? -16.008 7.598 11.659 1.00 95.50 90 GLN A C 1
ATOM 658 O O . GLN A 1 90 ? -15.084 7.591 10.847 1.00 95.50 90 GLN A O 1
ATOM 663 N N . ASP A 1 91 ? -15.943 8.201 12.845 1.00 96.50 91 ASP A N 1
ATOM 664 C CA . ASP A 1 91 ? -14.791 8.960 13.329 1.00 96.50 91 ASP A CA 1
ATOM 665 C C . ASP A 1 91 ? -13.556 8.040 13.432 1.00 96.50 91 ASP A C 1
ATOM 667 O O . ASP A 1 91 ? -12.521 8.330 12.836 1.00 96.50 91 ASP A O 1
ATOM 671 N N . ALA A 1 92 ? -13.696 6.845 14.024 1.00 96.12 92 ALA A N 1
ATOM 672 C CA . ALA A 1 92 ? -12.612 5.856 14.092 1.00 96.12 92 ALA A CA 1
ATOM 673 C C . ALA A 1 92 ? -12.106 5.386 12.708 1.00 96.12 92 ALA A C 1
ATOM 675 O O . ALA A 1 92 ? -10.909 5.157 12.519 1.00 96.12 92 ALA A O 1
ATOM 676 N N . VAL A 1 93 ? -12.994 5.244 11.714 1.00 95.81 93 VAL A N 1
ATOM 677 C CA . VAL A 1 93 ? -12.595 4.913 10.331 1.00 95.81 93 VAL A CA 1
ATOM 678 C C . VAL A 1 93 ? -11.944 6.110 9.630 1.00 95.81 93 VAL A C 1
ATOM 680 O O . VAL A 1 93 ? -11.030 5.908 8.829 1.00 95.81 93 VAL A O 1
ATOM 683 N N . ALA A 1 94 ? -12.373 7.339 9.923 1.00 95.75 94 ALA A N 1
ATOM 684 C CA . ALA A 1 94 ? -11.769 8.556 9.386 1.00 95.75 94 ALA A CA 1
ATOM 685 C C . ALA A 1 94 ? -10.340 8.763 9.917 1.00 95.75 94 ALA A C 1
ATOM 687 O O . ALA A 1 94 ? -9.440 9.033 9.119 1.00 95.75 94 ALA A O 1
ATOM 688 N N . ASP A 1 95 ? -10.115 8.539 11.214 1.00 95.38 95 ASP A N 1
ATOM 689 C CA . ASP A 1 95 ? -8.786 8.565 11.837 1.00 95.38 95 ASP A CA 1
ATOM 690 C C . ASP A 1 95 ? -7.872 7.491 11.224 1.00 95.38 95 ASP A C 1
ATOM 692 O O . ASP A 1 95 ? -6.781 7.791 10.736 1.00 95.38 95 ASP A O 1
ATOM 696 N N . ALA A 1 96 ? -8.355 6.247 11.105 1.00 95.50 96 ALA A N 1
ATOM 697 C CA . ALA A 1 96 ? -7.611 5.180 10.431 1.00 95.50 96 ALA A CA 1
ATOM 698 C C . ALA A 1 96 ? -7.291 5.512 8.962 1.00 95.50 96 ALA A C 1
ATOM 700 O O . ALA A 1 96 ? -6.238 5.134 8.444 1.00 95.50 96 ALA A O 1
ATOM 701 N N . HIS A 1 97 ? -8.181 6.224 8.267 1.00 94.06 97 HIS A N 1
ATOM 702 C CA . HIS A 1 97 ? -7.913 6.698 6.915 1.00 94.06 97 HIS A CA 1
ATOM 703 C C . HIS A 1 97 ? -6.835 7.794 6.906 1.00 94.06 97 HIS A C 1
ATOM 705 O O . HIS A 1 97 ? -5.986 7.787 6.016 1.00 94.06 97 HIS A O 1
ATOM 711 N N . ALA A 1 98 ? -6.810 8.707 7.879 1.00 93.75 98 ALA A N 1
ATOM 712 C CA . ALA A 1 98 ? -5.756 9.716 7.994 1.00 93.75 98 ALA A CA 1
ATOM 713 C C . ALA A 1 98 ? -4.366 9.087 8.229 1.00 93.75 98 ALA A C 1
ATOM 715 O O . ALA A 1 98 ? -3.397 9.504 7.593 1.00 93.75 98 ALA A O 1
ATOM 716 N N . ASP A 1 99 ? -4.290 8.047 9.062 1.00 94.00 99 ASP A N 1
ATOM 717 C CA . ASP A 1 99 ? -3.030 7.388 9.437 1.00 94.00 99 ASP A CA 1
ATOM 718 C C . ASP A 1 99 ? -2.493 6.402 8.383 1.00 94.00 99 ASP A C 1
ATOM 720 O O . ASP A 1 99 ? -1.274 6.274 8.215 1.00 94.00 99 ASP A O 1
ATOM 724 N N . TYR A 1 100 ? -3.379 5.699 7.662 1.00 94.62 100 TYR A N 1
ATOM 725 C CA . TYR A 1 100 ? -3.002 4.566 6.797 1.00 94.62 100 TYR A CA 1
ATOM 726 C C . TYR A 1 100 ? -3.362 4.714 5.310 1.00 94.62 100 TYR A C 1
ATOM 728 O O . TYR A 1 100 ? -2.949 3.869 4.507 1.00 94.62 100 TYR A O 1
ATOM 736 N N . SER A 1 101 ? -4.108 5.744 4.891 1.00 92.81 101 SER A N 1
ATOM 737 C CA . SER A 1 101 ? -4.356 5.953 3.454 1.00 92.81 101 SER A CA 1
ATOM 738 C C . SER A 1 101 ? -3.098 6.436 2.735 1.00 92.81 101 SER A C 1
ATOM 740 O O . SER A 1 101 ? -2.381 7.318 3.202 1.00 92.81 101 SER A O 1
ATOM 742 N N . CYS A 1 102 ? -2.818 5.834 1.582 1.00 94.50 102 CYS A N 1
ATOM 743 C CA . CYS A 1 102 ? -1.630 6.120 0.792 1.00 94.50 102 CYS A CA 1
ATOM 744 C C . CYS A 1 102 ? -2.005 6.623 -0.602 1.00 94.50 102 CYS A C 1
ATOM 746 O O . CYS A 1 102 ? -2.850 6.032 -1.273 1.00 94.50 102 CYS A O 1
ATOM 748 N N . ASP A 1 103 ? -1.318 7.660 -1.079 1.00 94.50 103 ASP A N 1
ATOM 749 C CA . ASP A 1 103 ? -1.527 8.217 -2.418 1.00 94.50 103 ASP A CA 1
ATOM 750 C C . ASP A 1 103 ? -0.446 7.737 -3.389 1.00 94.50 103 ASP A C 1
ATOM 752 O O . ASP A 1 103 ? 0.720 8.135 -3.307 1.00 94.50 103 ASP A O 1
ATOM 756 N N . LEU A 1 104 ? -0.846 6.924 -4.366 1.00 94.88 104 LEU A N 1
ATOM 757 C CA . LEU A 1 104 ? -0.008 6.515 -5.486 1.00 94.88 104 LEU A CA 1
ATOM 758 C C . LEU A 1 104 ? -0.097 7.551 -6.618 1.00 94.88 104 LEU A C 1
ATOM 760 O O . LEU A 1 104 ? -1.133 7.720 -7.262 1.00 94.88 104 LEU A O 1
ATOM 764 N N . ILE A 1 105 ? 1.012 8.231 -6.898 1.00 93.62 105 ILE A N 1
ATOM 765 C CA . ILE A 1 105 ? 1.111 9.338 -7.852 1.00 93.62 105 ILE A CA 1
ATOM 766 C C . ILE A 1 105 ? 2.076 8.972 -8.978 1.00 93.62 105 ILE A C 1
ATOM 768 O O . ILE A 1 105 ? 3.252 8.685 -8.759 1.00 93.62 105 ILE A O 1
ATOM 772 N N . LYS A 1 106 ? 1.612 9.052 -10.226 1.00 91.12 106 LYS A N 1
ATOM 773 C CA . LYS A 1 106 ? 2.472 8.870 -11.401 1.00 91.12 106 LYS A CA 1
ATOM 774 C C . LYS A 1 106 ? 3.377 10.090 -11.613 1.00 91.12 106 LYS A C 1
ATOM 776 O O . LYS A 1 106 ? 2.874 11.174 -11.898 1.00 91.12 106 LYS A O 1
ATOM 781 N N . ARG A 1 107 ? 4.703 9.914 -11.548 1.00 88.69 107 ARG A N 1
ATOM 782 C CA . ARG A 1 107 ? 5.685 10.982 -11.827 1.00 88.69 107 ARG A CA 1
ATOM 783 C C . ARG A 1 107 ? 6.017 11.111 -13.305 1.00 88.69 107 ARG A C 1
ATOM 785 O O . ARG A 1 107 ? 5.846 12.172 -13.893 1.00 88.69 107 ARG A O 1
ATOM 792 N N . THR A 1 108 ? 6.568 10.054 -13.900 1.00 88.19 108 THR A N 1
ATOM 793 C CA . THR A 1 108 ? 7.080 10.097 -15.279 1.00 88.19 108 THR A CA 1
ATOM 794 C C . THR A 1 108 ? 6.844 8.781 -16.005 1.00 88.19 108 THR A C 1
ATOM 796 O O . THR A 1 108 ? 6.713 7.727 -15.385 1.00 88.19 108 THR A O 1
ATOM 799 N N . ARG A 1 109 ? 6.803 8.846 -17.337 1.00 86.88 109 ARG A N 1
ATOM 800 C CA . ARG A 1 109 ? 6.889 7.689 -18.230 1.00 86.88 109 ARG A CA 1
ATOM 801 C C . ARG A 1 109 ? 7.699 8.098 -19.451 1.00 86.88 109 ARG A C 1
ATOM 803 O O . ARG A 1 109 ? 7.397 9.120 -20.064 1.00 86.88 109 ARG A O 1
ATOM 810 N N . LYS A 1 110 ? 8.733 7.331 -19.772 1.00 88.62 110 LYS A N 1
ATOM 811 C CA . LYS A 1 110 ? 9.638 7.535 -20.904 1.00 88.62 110 LYS A CA 1
ATOM 812 C C . LYS A 1 110 ? 9.646 6.271 -21.758 1.00 88.62 110 LYS A C 1
ATOM 814 O O . LYS A 1 110 ? 9.448 5.170 -21.248 1.00 88.62 110 LYS A O 1
ATOM 819 N N . ARG A 1 111 ? 9.851 6.438 -23.061 1.00 85.69 111 ARG A N 1
ATOM 820 C CA . ARG A 1 111 ? 10.092 5.351 -24.011 1.00 85.69 111 ARG A CA 1
ATOM 821 C C . ARG A 1 111 ? 11.428 5.631 -24.679 1.00 85.69 111 ARG A C 1
ATOM 823 O O . ARG A 1 111 ? 11.599 6.703 -25.255 1.00 85.69 111 ARG A O 1
ATOM 830 N N . ASP A 1 112 ? 12.340 4.679 -24.587 1.00 84.12 112 ASP A N 1
ATOM 831 C CA . ASP A 1 112 ? 13.657 4.770 -25.202 1.00 84.12 112 ASP A CA 1
ATOM 832 C C . ASP A 1 112 ? 13.577 4.384 -26.686 1.00 84.12 112 ASP A C 1
ATOM 834 O O . ASP A 1 112 ? 12.636 3.718 -27.128 1.00 84.12 112 ASP A O 1
ATOM 838 N N . SER A 1 113 ? 14.593 4.755 -27.468 1.00 79.81 113 SER A N 1
ATOM 839 C CA . SER A 1 113 ? 14.687 4.422 -28.901 1.00 79.81 113 SER A CA 1
ATOM 840 C C . SER A 1 113 ? 14.675 2.914 -29.189 1.00 79.81 113 SER A C 1
ATOM 842 O O . SER A 1 113 ? 14.296 2.503 -30.281 1.00 79.81 113 SER A O 1
ATOM 844 N N . LEU A 1 114 ? 15.039 2.089 -28.201 1.00 77.56 114 LEU A N 1
ATOM 845 C CA . LEU A 1 114 ? 15.011 0.623 -28.257 1.00 77.56 114 LEU A CA 1
ATOM 846 C C . LEU A 1 114 ? 13.633 0.014 -27.914 1.00 77.56 114 LEU A C 1
ATOM 848 O O . LEU A 1 114 ? 13.506 -1.204 -27.803 1.00 77.56 114 LEU A O 1
ATOM 852 N N . GLY A 1 115 ? 12.599 0.836 -27.709 1.00 76.31 115 GLY A N 1
ATOM 853 C CA . GLY A 1 115 ? 11.236 0.390 -27.390 1.00 76.31 115 GLY A CA 1
ATOM 854 C C . GLY A 1 115 ? 10.989 0.060 -25.913 1.00 76.31 115 GLY A C 1
ATOM 855 O O . GLY A 1 115 ? 9.839 -0.134 -25.520 1.00 76.31 115 GLY A O 1
ATOM 856 N N . THR A 1 116 ? 12.029 0.054 -25.074 1.00 83.44 116 THR A N 1
ATOM 857 C CA . THR A 1 116 ? 11.890 -0.058 -23.615 1.00 83.44 116 THR A CA 1
ATOM 858 C C . THR A 1 116 ? 11.081 1.119 -23.072 1.00 83.44 116 THR A C 1
ATOM 860 O O . THR A 1 116 ? 11.352 2.274 -23.394 1.00 83.44 116 THR A O 1
ATOM 863 N N . VAL A 1 117 ? 10.081 0.835 -22.239 1.00 87.75 117 VAL A N 1
ATOM 864 C CA . VAL A 1 117 ? 9.290 1.842 -21.526 1.00 87.75 117 VAL A CA 1
ATOM 865 C C . VAL A 1 117 ? 9.661 1.793 -20.052 1.00 87.75 117 VAL A C 1
ATOM 867 O O . VAL A 1 117 ? 9.521 0.753 -19.411 1.00 87.75 117 VAL A O 1
ATOM 870 N N . THR A 1 118 ? 10.090 2.928 -19.511 1.00 90.81 118 THR A N 1
ATOM 871 C CA . THR A 1 118 ? 10.325 3.117 -18.078 1.00 90.81 118 THR A CA 1
ATOM 872 C C . THR A 1 118 ? 9.283 4.074 -17.508 1.00 90.81 118 THR A C 1
ATOM 874 O O . THR A 1 118 ? 8.940 5.082 -18.129 1.00 90.81 118 THR A O 1
ATOM 877 N N . ALA A 1 119 ? 8.741 3.778 -16.330 1.00 92.62 119 ALA A N 1
ATOM 878 C CA . ALA A 1 119 ? 7.847 4.677 -15.608 1.00 92.62 119 ALA A CA 1
ATOM 879 C C . ALA A 1 119 ? 8.241 4.763 -14.133 1.00 92.62 119 ALA A C 1
ATOM 881 O O . ALA A 1 119 ? 8.758 3.806 -13.561 1.00 92.62 119 ALA A O 1
ATOM 882 N N . ALA A 1 120 ? 7.990 5.918 -13.526 1.00 94.00 120 ALA A N 1
ATOM 883 C CA . ALA A 1 120 ? 8.250 6.175 -12.118 1.00 94.00 120 ALA A CA 1
ATOM 884 C C . ALA A 1 120 ? 6.982 6.692 -11.439 1.00 94.00 120 ALA A C 1
ATOM 886 O O . ALA A 1 120 ? 6.276 7.551 -11.984 1.00 94.00 120 ALA A O 1
ATOM 887 N N . TYR A 1 121 ? 6.736 6.174 -10.246 1.00 95.81 121 TYR A N 1
ATOM 888 C CA . TYR A 1 121 ? 5.607 6.464 -9.381 1.00 95.81 121 TYR A CA 1
ATOM 889 C C . TYR A 1 121 ? 6.122 6.761 -7.968 1.00 95.81 121 TYR A C 1
ATOM 891 O O . TYR A 1 121 ? 7.123 6.190 -7.537 1.00 95.81 121 TYR A O 1
ATOM 899 N N . ASP A 1 122 ? 5.415 7.631 -7.260 1.00 95.88 122 ASP A N 1
ATOM 900 C CA . ASP A 1 122 ? 5.568 7.862 -5.827 1.00 95.88 122 ASP A CA 1
ATOM 901 C C . ASP A 1 122 ? 4.394 7.199 -5.113 1.00 95.88 122 ASP A C 1
ATOM 903 O O . ASP A 1 122 ? 3.249 7.477 -5.459 1.00 95.88 122 ASP A O 1
ATOM 907 N N . LEU A 1 123 ? 4.652 6.390 -4.095 1.00 96.56 123 LEU A N 1
ATOM 908 C CA . LEU A 1 123 ? 3.658 6.024 -3.094 1.00 96.56 123 LEU A CA 1
ATOM 909 C C . LEU A 1 123 ? 3.899 6.904 -1.866 1.00 96.56 123 LEU A C 1
ATOM 911 O O . LEU A 1 123 ? 4.921 6.769 -1.195 1.00 96.56 123 LEU A O 1
ATOM 915 N N . LYS A 1 124 ? 2.991 7.840 -1.594 1.00 95.88 124 LYS A N 1
ATOM 916 C CA . LYS A 1 124 ? 3.024 8.658 -0.379 1.00 95.88 124 LYS A CA 1
ATOM 917 C C . LYS A 1 124 ? 2.313 7.922 0.745 1.00 95.88 124 LYS A C 1
ATOM 919 O O . LYS A 1 124 ? 1.126 7.642 0.622 1.00 95.88 124 LYS A O 1
ATOM 924 N N . HIS A 1 125 ? 3.034 7.664 1.822 1.00 95.31 125 HIS A N 1
ATOM 925 C CA . HIS A 1 125 ? 2.547 7.072 3.059 1.00 95.31 125 HIS A CA 1
ATOM 926 C C . HIS A 1 125 ? 2.569 8.136 4.173 1.00 95.31 125 HIS A C 1
ATOM 928 O O . HIS A 1 125 ? 3.565 8.863 4.252 1.00 95.31 125 HIS A O 1
ATOM 934 N N . PRO A 1 126 ? 1.552 8.234 5.053 1.00 94.06 126 PRO A N 1
ATOM 935 C CA . PRO A 1 126 ? 1.486 9.285 6.074 1.00 94.06 126 PRO A CA 1
ATOM 936 C C . PRO A 1 126 ? 2.699 9.296 7.018 1.00 94.06 126 PRO A C 1
ATOM 938 O O . PRO A 1 126 ? 3.363 10.322 7.147 1.00 94.06 126 PRO A O 1
ATOM 941 N N . SER A 1 127 ? 3.053 8.144 7.600 1.00 92.81 127 SER A N 1
ATOM 942 C CA . SER A 1 127 ? 4.236 7.996 8.466 1.00 92.81 127 SER A CA 1
ATOM 943 C C . SER A 1 127 ? 5.562 7.761 7.719 1.00 92.81 127 SER A C 1
ATOM 945 O O . SER A 1 127 ? 6.563 8.400 8.033 1.00 92.81 127 SER A O 1
ATOM 947 N N . LEU A 1 128 ? 5.595 6.866 6.721 1.00 93.38 128 LEU A N 1
ATOM 948 C CA . LEU A 1 128 ? 6.834 6.453 6.032 1.00 93.38 128 LEU A CA 1
ATOM 949 C C . LEU A 1 128 ? 7.333 7.436 4.953 1.00 93.38 128 LEU A C 1
ATOM 951 O O . LEU A 1 128 ? 8.406 7.236 4.379 1.00 93.38 128 LEU A O 1
ATOM 955 N N . GLY A 1 129 ? 6.573 8.488 4.643 1.00 93.94 129 GLY A N 1
ATOM 956 C CA . GLY A 1 129 ? 6.940 9.477 3.632 1.00 93.94 129 GLY A CA 1
ATOM 957 C C . GLY A 1 129 ? 6.759 8.970 2.197 1.00 93.94 129 GLY A C 1
ATOM 958 O O . GLY A 1 129 ? 5.771 8.320 1.870 1.00 93.94 129 GLY A O 1
ATOM 959 N N . THR A 1 130 ? 7.671 9.333 1.289 1.00 95.19 130 THR A N 1
ATOM 960 C CA . THR A 1 130 ? 7.550 8.983 -0.140 1.00 95.19 130 THR A CA 1
ATOM 961 C C . THR A 1 130 ? 8.397 7.768 -0.494 1.00 95.19 130 THR A C 1
ATOM 963 O O . THR A 1 130 ? 9.621 7.809 -0.409 1.00 95.19 130 THR A O 1
ATOM 966 N N . ILE A 1 131 ? 7.734 6.719 -0.967 1.00 96.38 131 ILE A N 1
ATOM 967 C CA . ILE A 1 131 ? 8.320 5.449 -1.387 1.00 96.38 131 ILE A CA 1
ATOM 968 C C . ILE A 1 131 ? 8.347 5.414 -2.919 1.00 96.38 131 ILE A C 1
ATOM 970 O O . ILE A 1 131 ? 7.316 5.583 -3.571 1.00 96.38 131 ILE A O 1
ATOM 974 N N . ALA A 1 132 ? 9.521 5.218 -3.518 1.00 96.94 132 ALA A N 1
ATOM 975 C CA . ALA A 1 132 ? 9.650 5.186 -4.973 1.00 96.94 132 ALA A CA 1
ATOM 976 C C . ALA A 1 132 ? 9.224 3.825 -5.543 1.00 96.94 132 ALA A C 1
ATOM 978 O O . ALA A 1 132 ? 9.620 2.774 -5.038 1.00 96.94 132 ALA A O 1
ATOM 979 N N . ILE A 1 133 ? 8.475 3.840 -6.648 1.00 97.31 133 ILE A N 1
ATOM 980 C CA . ILE A 1 133 ? 8.136 2.648 -7.432 1.00 97.31 133 ILE A CA 1
ATOM 981 C C . ILE A 1 133 ? 8.564 2.867 -8.886 1.00 97.31 133 ILE A C 1
ATOM 983 O O . ILE A 1 133 ? 8.207 3.861 -9.522 1.00 97.31 133 ILE A O 1
ATOM 987 N N . THR A 1 134 ? 9.317 1.919 -9.438 1.00 96.06 134 THR A N 1
ATOM 988 C CA . THR A 1 134 ? 9.794 1.938 -10.827 1.00 96.06 134 THR A CA 1
ATOM 989 C C . THR A 1 134 ? 9.194 0.795 -11.625 1.00 96.06 134 THR A C 1
ATOM 991 O O . THR A 1 134 ? 9.190 -0.346 -11.167 1.00 96.06 134 THR A O 1
ATOM 994 N N . VAL A 1 135 ? 8.766 1.083 -12.850 1.00 94.81 135 VAL A N 1
ATOM 995 C CA . VAL A 1 135 ? 8.288 0.096 -13.819 1.00 94.81 135 VAL A CA 1
ATOM 996 C C . VAL A 1 135 ? 9.230 0.080 -15.011 1.00 94.81 135 VAL A C 1
ATOM 998 O O . VAL A 1 135 ? 9.465 1.126 -15.614 1.00 94.81 135 VAL A O 1
ATOM 1001 N N . THR A 1 136 ? 9.697 -1.100 -15.400 1.00 91.88 136 THR A N 1
ATOM 1002 C CA . THR A 1 136 ? 10.475 -1.319 -16.624 1.00 91.88 136 THR A CA 1
ATOM 1003 C C . THR A 1 136 ? 9.749 -2.334 -17.491 1.00 91.88 136 THR A C 1
ATOM 1005 O O . THR A 1 136 ? 9.424 -3.424 -17.026 1.00 91.88 136 THR A O 1
ATOM 1008 N N . LYS A 1 137 ? 9.493 -1.994 -18.755 1.00 88.44 137 LYS A N 1
ATOM 1009 C CA . LYS A 1 137 ? 8.847 -2.861 -19.747 1.00 88.44 137 LYS A CA 1
ATOM 1010 C C . LYS A 1 137 ? 9.706 -2.955 -20.998 1.00 88.44 137 LYS A C 1
ATOM 1012 O O . LYS A 1 137 ? 10.055 -1.924 -21.567 1.00 88.44 137 LYS A O 1
ATOM 1017 N N . SER A 1 138 ? 9.984 -4.163 -21.472 1.00 79.81 138 SER A N 1
A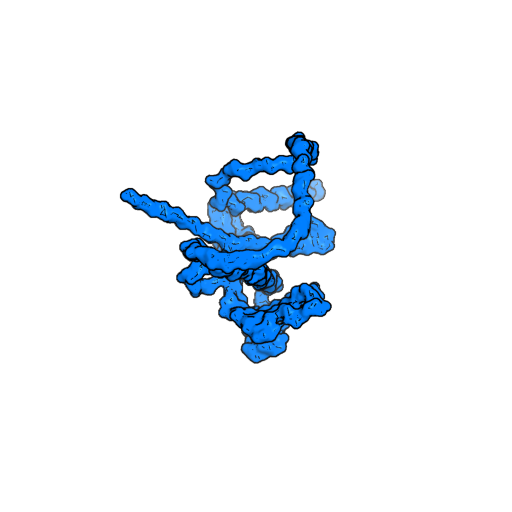TOM 1018 C CA . SER A 1 138 ? 10.627 -4.403 -22.768 1.00 79.81 138 SER A CA 1
ATOM 1019 C C . SER A 1 138 ? 9.627 -5.021 -23.743 1.00 79.81 138 SER A C 1
ATOM 1021 O O . SER A 1 138 ? 8.979 -6.014 -23.429 1.00 79.81 138 SER A O 1
ATOM 1023 N N . THR A 1 139 ? 9.515 -4.447 -24.941 1.00 66.69 139 THR A N 1
ATOM 1024 C CA . THR A 1 139 ? 8.667 -4.959 -26.035 1.00 66.69 139 THR A CA 1
ATOM 1025 C C . THR A 1 139 ? 9.482 -5.629 -27.148 1.00 66.69 139 THR A C 1
ATOM 1027 O O . THR A 1 139 ? 8.952 -5.912 -28.218 1.00 66.69 139 THR A O 1
ATOM 1030 N N . SER A 1 140 ? 10.792 -5.808 -26.956 1.00 53.94 140 SER A N 1
ATOM 1031 C CA . SER A 1 140 ? 11.762 -5.792 -28.060 1.00 53.94 140 SER A CA 1
ATOM 1032 C C . SER A 1 140 ? 12.284 -7.157 -28.524 1.00 53.94 140 SER A C 1
ATOM 1034 O O . SER A 1 140 ? 13.368 -7.204 -29.104 1.00 53.94 140 SER A O 1
ATOM 1036 N N . ASN A 1 141 ? 11.580 -8.272 -28.279 1.00 54.88 141 ASN A N 1
ATOM 1037 C CA . ASN A 1 141 ? 12.047 -9.578 -28.760 1.00 54.88 141 ASN A CA 1
ATOM 1038 C C . ASN A 1 141 ? 10.926 -10.476 -29.332 1.00 54.88 141 ASN A C 1
ATOM 1040 O O . ASN A 1 141 ? 10.129 -11.006 -28.558 1.00 54.88 141 ASN A O 1
ATOM 1044 N N . PRO A 1 142 ? 10.874 -10.712 -30.661 1.00 55.53 142 PRO A N 1
ATOM 1045 C CA . PRO A 1 142 ? 9.858 -11.565 -31.285 1.00 55.53 142 PRO A CA 1
ATOM 1046 C C . PRO A 1 142 ? 10.038 -13.061 -30.982 1.00 55.53 142 PRO A C 1
ATOM 1048 O O . PRO A 1 142 ? 9.151 -13.850 -31.291 1.00 55.53 142 PRO A O 1
ATOM 1051 N N . SER A 1 143 ? 11.165 -13.473 -30.387 1.00 58.28 143 SER A N 1
ATOM 1052 C CA . SER A 1 143 ? 11.437 -14.881 -30.071 1.00 58.28 143 SER A CA 1
ATOM 1053 C C . SER A 1 143 ? 10.751 -15.389 -28.798 1.00 58.28 143 SER A C 1
ATOM 1055 O O . SER A 1 143 ? 10.781 -16.590 -28.546 1.00 58.28 143 SER A O 1
ATOM 1057 N N . ASN A 1 144 ? 10.187 -14.508 -27.962 1.00 55.16 144 ASN A N 1
ATOM 1058 C CA . ASN A 1 144 ? 9.449 -14.912 -26.765 1.00 55.16 144 ASN A CA 1
ATOM 1059 C C . ASN A 1 144 ? 8.358 -13.868 -26.429 1.00 55.16 144 ASN A C 1
ATOM 1061 O O . ASN A 1 144 ? 8.693 -12.808 -25.896 1.00 55.16 144 ASN A O 1
ATOM 1065 N N . PRO A 1 145 ? 7.074 -14.124 -26.754 1.00 58.41 145 PRO A N 1
ATOM 1066 C CA . PRO A 1 145 ? 6.001 -13.121 -26.725 1.00 58.41 145 PRO A CA 1
ATOM 1067 C C . PRO A 1 145 ? 5.441 -12.802 -25.322 1.00 58.41 145 PRO A C 1
ATOM 1069 O O . PRO A 1 145 ? 4.412 -12.136 -25.217 1.00 58.41 145 PRO A O 1
ATOM 1072 N N . GLY A 1 146 ? 6.077 -13.280 -24.247 1.00 58.91 146 GLY A N 1
ATOM 1073 C CA . GLY A 1 146 ? 5.628 -13.049 -22.871 1.00 58.91 146 GLY A CA 1
ATOM 1074 C C . GLY A 1 146 ? 5.746 -11.583 -22.405 1.00 58.91 146 GLY A C 1
ATOM 1075 O O . GLY A 1 146 ? 6.587 -10.831 -22.910 1.00 58.91 146 GLY A O 1
ATOM 1076 N N . PRO A 1 147 ? 4.935 -11.150 -21.421 1.00 61.19 147 PRO A N 1
ATOM 1077 C CA . PRO A 1 147 ? 4.961 -9.789 -20.886 1.00 61.19 147 PRO A CA 1
ATOM 1078 C C . PRO A 1 147 ? 6.244 -9.515 -20.082 1.00 61.19 147 PRO A C 1
ATOM 1080 O O . PRO A 1 147 ? 6.333 -9.791 -18.892 1.00 61.19 147 PRO A O 1
ATOM 1083 N N . ARG A 1 148 ? 7.254 -8.900 -20.707 1.00 77.19 148 ARG A N 1
ATOM 1084 C CA . ARG A 1 148 ? 8.528 -8.562 -20.039 1.00 77.19 148 ARG A CA 1
ATOM 1085 C C . ARG A 1 148 ? 8.426 -7.242 -19.274 1.00 77.19 148 ARG A C 1
ATOM 1087 O O . ARG A 1 148 ? 9.022 -6.236 -19.666 1.00 77.19 148 ARG A O 1
ATOM 1094 N N . ALA A 1 149 ? 7.634 -7.245 -18.206 1.00 88.88 149 ALA A N 1
ATOM 1095 C CA . ALA A 1 149 ? 7.471 -6.127 -17.284 1.00 88.88 149 ALA A CA 1
ATOM 1096 C C . ALA A 1 149 ? 8.032 -6.472 -15.896 1.00 88.88 149 ALA A C 1
ATOM 1098 O O . ALA A 1 149 ? 7.826 -7.575 -15.399 1.00 88.88 149 ALA A O 1
ATOM 1099 N N . LYS A 1 150 ? 8.685 -5.506 -15.250 1.00 93.25 150 LYS A N 1
ATOM 1100 C CA . LYS A 1 150 ? 9.070 -5.569 -13.838 1.00 93.25 150 LYS A CA 1
ATOM 1101 C C . LYS A 1 150 ? 8.622 -4.297 -13.130 1.00 93.25 150 LYS A C 1
ATOM 1103 O O . LYS A 1 150 ? 8.893 -3.199 -13.618 1.00 93.25 150 LYS A O 1
ATOM 1108 N N . ILE A 1 151 ? 7.948 -4.450 -11.997 1.00 96.12 151 ILE A N 1
ATOM 1109 C CA . ILE A 1 151 ? 7.560 -3.369 -11.087 1.00 96.12 151 ILE A CA 1
ATOM 1110 C C . ILE A 1 151 ? 8.361 -3.571 -9.803 1.00 96.12 151 ILE A C 1
ATOM 1112 O O . ILE A 1 151 ? 8.258 -4.630 -9.197 1.00 96.12 151 ILE A O 1
ATOM 1116 N N . SER A 1 152 ? 9.149 -2.581 -9.395 1.00 96.81 152 SER A N 1
ATOM 1117 C CA . SER A 1 152 ? 9.967 -2.611 -8.177 1.00 96.81 152 SER A CA 1
ATOM 1118 C C . SER A 1 152 ? 9.576 -1.468 -7.251 1.00 96.81 152 SER A C 1
ATOM 1120 O O . SER A 1 152 ? 9.543 -0.319 -7.691 1.00 96.81 152 SER A O 1
ATOM 1122 N N . LEU A 1 153 ? 9.329 -1.779 -5.980 1.00 97.38 153 LEU A N 1
ATOM 1123 C CA . LEU A 1 153 ? 9.137 -0.821 -4.894 1.00 97.38 153 LEU A CA 1
ATOM 1124 C C . LEU A 1 153 ? 10.422 -0.753 -4.061 1.00 97.38 153 LEU A C 1
ATOM 1126 O O . LEU A 1 153 ? 10.944 -1.777 -3.614 1.00 97.38 153 LEU A O 1
ATOM 1130 N N . HIS A 1 154 ? 10.938 0.458 -3.883 1.00 97.06 154 HIS A N 1
ATOM 1131 C CA . HIS A 1 154 ? 12.235 0.742 -3.265 1.00 97.06 154 HIS A CA 1
ATOM 1132 C C . HIS A 1 154 ? 12.075 1.151 -1.801 1.00 97.06 154 HIS A C 1
ATOM 1134 O O . HIS A 1 154 ? 11.047 1.702 -1.420 1.00 97.06 154 HIS A O 1
ATOM 1140 N N . HIS A 1 155 ? 13.097 0.917 -0.981 1.00 95.69 155 HIS A N 1
ATOM 1141 C CA . HIS A 1 155 ? 13.130 1.376 0.409 1.00 95.69 155 HIS A CA 1
ATOM 1142 C C . HIS A 1 155 ? 12.986 2.916 0.498 1.00 95.69 155 HIS A C 1
ATOM 1144 O O . HIS A 1 155 ? 13.540 3.608 -0.359 1.00 95.69 155 HIS A O 1
ATOM 1150 N N . PRO A 1 156 ? 12.322 3.498 1.522 1.00 94.00 156 PRO A N 1
ATOM 1151 C CA . PRO A 1 156 ? 12.147 4.956 1.633 1.00 94.00 156 PRO A CA 1
ATOM 1152 C C . PRO A 1 156 ? 13.460 5.760 1.642 1.00 94.00 156 PRO A C 1
ATOM 1154 O O . PRO A 1 156 ? 13.496 6.898 1.184 1.00 94.00 156 PRO A O 1
ATOM 1157 N N . SER A 1 157 ? 14.562 5.169 2.125 1.00 93.31 157 SER A N 1
ATOM 1158 C CA . SER A 1 157 ? 15.903 5.786 2.090 1.00 93.31 157 SER A CA 1
ATOM 1159 C C . SER A 1 157 ? 16.688 5.553 0.787 1.00 93.31 157 SER A C 1
ATOM 1161 O O . SER A 1 157 ? 17.844 5.975 0.687 1.00 93.31 157 SER A O 1
ATOM 1163 N N . ALA A 1 158 ? 16.111 4.877 -0.212 1.00 93.38 158 ALA A N 1
ATOM 1164 C CA . ALA A 1 158 ? 16.796 4.583 -1.466 1.00 93.38 158 ALA A CA 1
ATOM 1165 C C . ALA A 1 158 ? 17.106 5.878 -2.234 1.00 93.38 158 ALA A C 1
ATOM 1167 O O . ALA A 1 158 ? 16.222 6.639 -2.628 1.00 93.38 158 ALA A O 1
ATOM 1168 N N . THR A 1 159 ? 18.393 6.127 -2.476 1.00 93.94 159 THR A N 1
ATOM 1169 C CA . THR A 1 159 ? 18.829 7.285 -3.263 1.00 93.94 159 THR A CA 1
ATOM 1170 C C . THR A 1 159 ? 18.444 7.117 -4.739 1.00 93.94 159 THR A C 1
ATOM 1172 O O . THR A 1 159 ? 18.303 5.987 -5.212 1.00 93.94 159 THR A O 1
ATOM 1175 N N . PRO A 1 160 ? 18.363 8.203 -5.534 1.00 91.12 160 PRO A N 1
ATOM 1176 C CA . PRO A 1 160 ? 18.121 8.101 -6.977 1.00 91.12 160 PRO A CA 1
ATOM 1177 C C . PRO A 1 160 ? 19.109 7.181 -7.714 1.00 91.12 160 PRO A C 1
ATOM 1179 O O . PRO A 1 160 ? 18.739 6.556 -8.704 1.00 91.12 160 PRO A O 1
ATOM 1182 N N . ALA A 1 161 ? 20.346 7.060 -7.215 1.00 91.19 161 ALA A N 1
ATOM 1183 C CA . ALA A 1 161 ? 21.346 6.133 -7.741 1.00 91.19 161 ALA A CA 1
ATOM 1184 C C . ALA A 1 161 ? 21.030 4.665 -7.398 1.00 91.19 161 ALA A C 1
ATOM 1186 O O . ALA A 1 161 ? 21.140 3.812 -8.274 1.00 91.19 161 ALA A O 1
ATOM 1187 N N . ALA A 1 162 ? 20.589 4.370 -6.167 1.00 92.19 162 ALA A N 1
ATOM 1188 C CA . ALA A 1 162 ? 20.141 3.029 -5.779 1.00 92.19 162 ALA A CA 1
ATOM 1189 C C . ALA A 1 162 ? 18.901 2.598 -6.581 1.00 92.19 162 ALA A C 1
ATOM 1191 O O . ALA A 1 162 ? 18.884 1.517 -7.167 1.00 92.19 162 ALA A O 1
ATOM 1192 N N . ILE A 1 163 ? 17.925 3.504 -6.720 1.00 92.38 163 ILE A N 1
ATOM 1193 C CA . ILE A 1 163 ? 16.711 3.298 -7.523 1.00 92.38 163 ILE A CA 1
ATOM 1194 C C . ILE A 1 163 ? 17.069 2.985 -8.986 1.00 92.38 163 ILE A C 1
ATOM 1196 O O . ILE A 1 163 ? 16.551 2.026 -9.557 1.00 92.38 163 ILE A O 1
ATOM 1200 N N . ALA A 1 164 ? 17.986 3.752 -9.588 1.00 88.31 164 ALA A N 1
ATOM 1201 C CA . ALA A 1 164 ? 18.448 3.525 -10.960 1.00 88.31 164 ALA A CA 1
ATOM 1202 C C . ALA A 1 164 ? 19.251 2.220 -11.128 1.00 88.31 164 ALA A C 1
ATOM 1204 O O . ALA A 1 164 ? 19.162 1.581 -12.174 1.00 88.31 164 ALA A O 1
ATOM 1205 N N . ALA A 1 165 ? 20.005 1.809 -10.104 1.00 88.31 165 ALA A N 1
ATOM 1206 C CA . ALA A 1 165 ? 20.712 0.529 -10.067 1.00 88.31 165 ALA A CA 1
ATOM 1207 C C . ALA A 1 165 ? 19.794 -0.668 -9.744 1.00 88.31 165 ALA A C 1
ATOM 1209 O O . ALA A 1 165 ? 20.234 -1.814 -9.832 1.00 88.31 165 ALA A O 1
ATOM 1210 N N . GLY A 1 166 ? 18.535 -0.427 -9.358 1.00 85.38 166 GLY A N 1
ATOM 1211 C CA . GLY A 1 166 ? 17.618 -1.469 -8.902 1.00 85.38 166 GLY A CA 1
ATOM 1212 C C . GLY A 1 166 ? 18.059 -2.130 -7.593 1.00 85.38 166 GLY A C 1
ATOM 1213 O O . GLY A 1 166 ? 17.797 -3.318 -7.407 1.00 85.38 166 GLY A O 1
ATOM 1214 N N . THR A 1 167 ? 18.751 -1.401 -6.713 1.00 88.19 167 THR A N 1
ATOM 1215 C CA . THR A 1 167 ? 19.178 -1.871 -5.385 1.00 88.19 167 THR A CA 1
ATOM 1216 C C . THR A 1 167 ? 18.273 -1.305 -4.288 1.00 88.19 167 THR A C 1
ATOM 1218 O O . THR A 1 167 ? 17.602 -0.299 -4.492 1.00 88.19 167 THR A O 1
ATOM 1221 N N . LEU A 1 168 ? 18.236 -1.960 -3.118 1.00 90.94 168 LEU A N 1
ATOM 1222 C CA . LEU A 1 168 ? 17.306 -1.640 -2.019 1.00 90.94 168 LEU A CA 1
ATOM 1223 C C . LEU A 1 168 ? 15.812 -1.764 -2.409 1.00 90.94 168 LEU A C 1
ATOM 1225 O O . LEU A 1 168 ? 14.981 -0.982 -1.947 1.00 90.94 168 LEU A O 1
ATOM 1229 N N . ASN A 1 169 ? 15.451 -2.753 -3.240 1.00 94.50 169 ASN A N 1
ATOM 1230 C CA . ASN A 1 169 ? 14.039 -3.095 -3.453 1.00 94.50 169 ASN A CA 1
ATOM 1231 C C . ASN A 1 169 ? 13.487 -3.801 -2.209 1.00 94.50 169 ASN A C 1
ATOM 1233 O O . ASN A 1 169 ? 14.036 -4.824 -1.807 1.00 94.50 169 ASN A O 1
ATOM 1237 N N . LEU A 1 170 ? 12.366 -3.317 -1.680 1.00 96.38 170 LEU A N 1
ATOM 1238 C CA . LEU A 1 170 ? 11.588 -4.009 -0.649 1.00 96.38 170 LEU A CA 1
ATOM 1239 C C . LEU A 1 170 ? 10.608 -5.024 -1.239 1.00 96.38 170 LEU A C 1
ATOM 1241 O O . LEU A 1 170 ? 10.241 -6.001 -0.592 1.00 96.38 170 LEU A O 1
ATOM 1245 N N . ALA A 1 171 ? 10.162 -4.792 -2.470 1.00 97.50 171 ALA A N 1
ATOM 1246 C CA . ALA A 1 171 ? 9.286 -5.709 -3.177 1.00 97.50 171 ALA A CA 1
ATOM 1247 C C . ALA A 1 171 ? 9.459 -5.570 -4.688 1.00 97.50 171 ALA A C 1
ATOM 1249 O O . ALA A 1 171 ? 9.754 -4.482 -5.191 1.00 97.50 171 ALA A O 1
ATOM 1250 N N . PHE A 1 172 ? 9.229 -6.649 -5.431 1.00 96.12 172 PHE A N 1
ATOM 1251 C CA . PHE A 1 172 ? 9.042 -6.558 -6.874 1.00 96.12 172 PHE A CA 1
ATOM 1252 C C . PHE A 1 172 ? 8.083 -7.614 -7.424 1.00 96.12 172 PHE A C 1
ATOM 1254 O O . PHE A 1 172 ? 8.002 -8.734 -6.923 1.00 96.12 172 PHE A O 1
ATOM 1261 N N . LEU A 1 173 ? 7.402 -7.244 -8.505 1.00 95.31 173 LEU A N 1
ATOM 1262 C CA . LEU A 1 173 ? 6.584 -8.111 -9.343 1.00 95.31 173 LEU A CA 1
ATOM 1263 C C . LEU A 1 173 ? 7.262 -8.224 -10.714 1.00 95.31 173 LEU A C 1
ATOM 1265 O O . LEU A 1 173 ? 7.462 -7.211 -11.390 1.00 95.31 173 LEU A O 1
ATOM 1269 N N . ASP A 1 174 ? 7.646 -9.436 -11.104 1.00 92.62 174 ASP A N 1
ATOM 1270 C CA . ASP A 1 174 ? 8.350 -9.740 -12.351 1.00 92.62 174 ASP A CA 1
ATOM 1271 C C . ASP A 1 174 ? 7.512 -10.685 -13.222 1.00 92.62 174 ASP A C 1
ATOM 1273 O O . ASP A 1 174 ? 7.423 -11.889 -12.976 1.00 92.62 174 ASP A O 1
ATOM 1277 N N . PHE A 1 175 ? 6.915 -10.114 -14.267 1.00 89.50 175 PHE A N 1
ATOM 1278 C CA . PHE A 1 175 ? 6.060 -10.810 -15.228 1.00 89.50 175 PHE A CA 1
ATOM 1279 C C . PHE A 1 175 ? 6.855 -11.656 -16.239 1.00 89.50 175 PHE A C 1
ATOM 1281 O O . PHE A 1 175 ? 6.261 -12.419 -16.994 1.00 89.50 175 PHE A O 1
ATOM 1288 N N . ALA A 1 176 ? 8.190 -11.548 -16.280 1.00 86.88 176 ALA A N 1
ATOM 1289 C CA . ALA A 1 176 ? 9.016 -12.435 -17.104 1.00 86.88 176 ALA A CA 1
ATOM 1290 C C . ALA A 1 176 ? 9.278 -13.798 -16.435 1.00 86.88 176 ALA A C 1
ATOM 1292 O O . ALA A 1 176 ? 9.678 -14.739 -17.121 1.00 86.88 176 ALA A O 1
ATOM 1293 N N . HIS A 1 177 ? 9.069 -13.889 -15.118 1.00 87.44 177 HIS A N 1
ATOM 1294 C CA . HIS A 1 177 ? 9.306 -15.080 -14.297 1.00 87.44 177 HIS A CA 1
ATOM 1295 C C . HIS A 1 177 ? 8.059 -15.515 -13.501 1.00 87.44 177 HIS A C 1
ATOM 1297 O O . HIS A 1 177 ? 8.174 -16.386 -12.643 1.00 87.44 177 HIS A O 1
ATOM 1303 N N . ASP A 1 178 ? 6.903 -14.882 -13.744 1.00 88.00 178 ASP A N 1
ATOM 1304 C CA . ASP A 1 178 ? 5.647 -15.041 -12.991 1.00 88.00 178 ASP A CA 1
ATOM 1305 C C . ASP A 1 178 ? 5.837 -15.007 -11.459 1.00 88.00 178 ASP A C 1
ATOM 1307 O O . ASP A 1 178 ? 5.217 -15.754 -10.701 1.00 88.00 178 ASP A O 1
ATOM 1311 N N . ALA A 1 179 ? 6.722 -14.118 -10.993 1.00 90.62 179 ALA A N 1
ATOM 1312 C CA . ALA A 1 179 ? 7.201 -14.086 -9.615 1.00 90.62 179 ALA A CA 1
ATOM 1313 C C . ALA A 1 179 ? 6.884 -12.758 -8.914 1.00 90.62 179 ALA A C 1
ATOM 1315 O O . ALA A 1 179 ? 7.150 -11.674 -9.437 1.00 90.62 179 ALA A O 1
ATOM 1316 N N . CYS A 1 180 ? 6.392 -12.845 -7.678 1.00 93.25 180 CYS A N 1
ATOM 1317 C CA . CYS A 1 180 ? 6.333 -11.729 -6.738 1.00 93.25 180 CYS A CA 1
ATOM 1318 C C . CYS A 1 180 ? 7.278 -12.030 -5.571 1.00 93.25 180 CYS A C 1
ATOM 1320 O O . CYS A 1 180 ? 7.190 -13.099 -4.967 1.00 93.25 180 CYS A O 1
ATOM 1322 N N . VAL A 1 181 ? 8.190 -11.108 -5.270 1.00 95.56 181 VAL A N 1
ATOM 1323 C CA . VAL A 1 181 ? 9.198 -11.257 -4.213 1.00 95.56 181 VAL A CA 1
ATOM 1324 C C . VAL A 1 181 ? 9.067 -10.096 -3.238 1.00 95.56 181 VAL A C 1
ATOM 1326 O O . VAL A 1 181 ? 8.997 -8.939 -3.652 1.00 95.56 181 VAL A O 1
ATOM 1329 N N . LEU A 1 182 ? 9.047 -10.420 -1.945 1.00 96.12 182 LEU A N 1
ATOM 1330 C CA . LEU A 1 182 ? 8.918 -9.483 -0.832 1.00 96.12 182 LEU A CA 1
ATOM 1331 C C . LEU A 1 182 ? 10.113 -9.663 0.111 1.00 96.12 182 LEU A C 1
ATOM 1333 O O . LEU A 1 182 ? 10.360 -10.773 0.586 1.00 96.12 182 LEU A O 1
ATOM 1337 N N . ASP A 1 183 ? 10.826 -8.583 0.412 1.00 96.19 183 ASP A N 1
ATOM 1338 C CA . ASP A 1 183 ? 11.802 -8.530 1.500 1.00 96.19 183 ASP A CA 1
ATOM 1339 C C . ASP A 1 183 ? 11.043 -8.360 2.822 1.00 96.19 183 ASP A C 1
ATOM 1341 O O . ASP A 1 183 ? 10.827 -7.249 3.302 1.00 96.19 183 ASP A O 1
ATOM 1345 N N . ILE A 1 184 ? 10.560 -9.473 3.384 1.00 94.69 184 ILE A N 1
ATOM 1346 C CA . ILE A 1 184 ? 9.790 -9.455 4.635 1.00 94.69 184 ILE A CA 1
ATOM 1347 C C . ILE A 1 184 ? 10.589 -8.815 5.791 1.00 94.69 184 ILE A C 1
ATOM 1349 O O . ILE A 1 184 ? 10.016 -7.957 6.460 1.00 94.69 184 ILE A O 1
ATOM 1353 N N . PRO A 1 185 ? 11.884 -9.130 6.023 1.00 95.19 185 PRO A N 1
ATOM 1354 C CA . PRO A 1 185 ? 12.696 -8.408 7.005 1.00 95.19 185 PRO A CA 1
ATOM 1355 C C . PRO A 1 185 ? 12.756 -6.896 6.757 1.00 95.19 185 PRO A C 1
ATOM 1357 O O . PRO A 1 185 ? 12.518 -6.127 7.687 1.00 95.19 185 PRO A O 1
ATOM 1360 N N . GLY A 1 186 ? 13.020 -6.462 5.520 1.00 95.00 186 GLY A N 1
ATOM 1361 C CA . GLY A 1 186 ? 13.074 -5.041 5.167 1.00 95.00 186 GLY A CA 1
ATOM 1362 C C . GLY A 1 186 ? 11.730 -4.322 5.325 1.00 95.00 186 GLY A C 1
ATOM 1363 O O . GLY A 1 186 ? 11.699 -3.177 5.766 1.00 95.00 186 GLY A O 1
ATOM 1364 N N . LEU A 1 187 ? 10.616 -4.993 5.016 1.00 95.19 187 LEU A N 1
ATOM 1365 C CA . LEU A 1 187 ? 9.260 -4.462 5.191 1.00 95.19 187 LEU A CA 1
ATOM 1366 C C . LEU A 1 187 ? 8.874 -4.342 6.669 1.00 95.19 187 LEU A C 1
ATOM 1368 O O . LEU A 1 187 ? 8.291 -3.335 7.059 1.00 95.19 187 LEU A O 1
ATOM 1372 N N . LEU A 1 188 ? 9.214 -5.334 7.497 1.00 94.38 188 LEU A N 1
ATOM 1373 C CA . LEU A 1 188 ? 8.966 -5.286 8.942 1.00 94.38 188 LEU A CA 1
ATOM 1374 C C . LEU A 1 188 ? 9.844 -4.237 9.642 1.00 94.38 188 LEU A C 1
ATOM 1376 O O . LEU A 1 188 ? 9.392 -3.608 10.592 1.00 94.38 188 LEU A O 1
ATOM 1380 N N . ALA A 1 189 ? 11.058 -3.985 9.142 1.00 95.25 189 ALA A N 1
ATOM 1381 C CA . ALA A 1 189 ? 11.948 -2.940 9.652 1.00 95.25 189 ALA A CA 1
ATOM 1382 C C . ALA A 1 189 ? 11.437 -1.500 9.425 1.00 95.25 189 ALA A C 1
ATOM 1384 O O . ALA A 1 189 ? 12.015 -0.564 9.974 1.00 95.25 189 ALA A O 1
ATOM 1385 N N . LEU A 1 190 ? 10.365 -1.311 8.643 1.00 93.06 190 LEU A N 1
ATOM 1386 C CA . LEU A 1 190 ? 9.676 -0.022 8.507 1.00 93.06 190 LEU A CA 1
ATOM 1387 C C . LEU A 1 190 ? 8.745 0.301 9.688 1.00 93.06 190 LEU A C 1
ATOM 1389 O O . LEU A 1 190 ? 8.270 1.429 9.762 1.00 93.06 190 LEU A O 1
ATOM 1393 N N . ASP A 1 191 ? 8.465 -0.670 10.566 1.00 90.38 191 ASP A N 1
ATOM 1394 C CA . ASP A 1 191 ? 7.633 -0.527 11.773 1.00 90.38 191 ASP A CA 1
ATOM 1395 C C . ASP A 1 191 ? 6.279 0.173 11.525 1.00 90.38 191 ASP A C 1
ATOM 1397 O O . ASP A 1 191 ? 5.864 1.103 12.214 1.00 90.38 191 ASP A O 1
ATOM 1401 N N . SER A 1 192 ? 5.590 -0.259 10.465 1.00 91.06 192 SER A N 1
ATOM 1402 C CA . SER A 1 192 ? 4.302 0.291 10.043 1.00 91.06 192 SER A CA 1
ATOM 1403 C C . SER A 1 192 ? 3.256 -0.813 9.916 1.00 91.06 192 SER A C 1
ATOM 1405 O O . SER A 1 192 ? 3.444 -1.807 9.205 1.00 91.06 192 SER A O 1
ATOM 1407 N N . HIS A 1 193 ? 2.125 -0.639 10.604 1.00 91.88 193 HIS A N 1
ATOM 1408 C CA . HIS A 1 193 ? 0.990 -1.550 10.483 1.00 91.88 193 HIS A CA 1
ATOM 1409 C C . HIS A 1 193 ? 0.471 -1.592 9.039 1.00 91.88 193 HIS A C 1
ATOM 1411 O O . HIS A 1 193 ? 0.468 -0.592 8.327 1.00 91.88 193 HIS A O 1
ATOM 1417 N N . TYR A 1 194 ? 0.030 -2.776 8.607 1.00 93.25 194 TYR A N 1
ATOM 1418 C CA . TYR A 1 194 ? -0.525 -3.029 7.268 1.00 93.25 194 TYR A CA 1
ATOM 1419 C C . TYR A 1 194 ? 0.43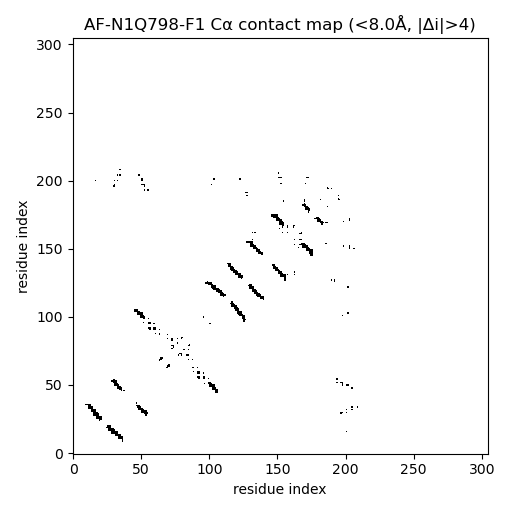4 -2.779 6.086 1.00 93.25 194 TYR A C 1
ATOM 1421 O O . TYR A 1 194 ? 0.018 -2.920 4.937 1.00 93.25 194 TYR A O 1
ATOM 1429 N N . VAL A 1 195 ? 1.727 -2.504 6.324 1.00 93.69 195 VAL A N 1
ATOM 1430 C CA . VAL A 1 195 ? 2.705 -2.168 5.269 1.00 93.69 195 VAL A CA 1
ATOM 1431 C C . VAL A 1 195 ? 2.784 -3.210 4.145 1.00 93.69 195 VAL A C 1
ATOM 1433 O O . VAL A 1 195 ? 2.897 -2.844 2.978 1.00 93.69 195 VAL A O 1
ATOM 1436 N N . ILE A 1 196 ? 2.655 -4.504 4.464 1.00 93.44 196 ILE A N 1
ATOM 1437 C CA . ILE A 1 196 ? 2.649 -5.595 3.473 1.00 93.44 196 ILE A CA 1
ATOM 1438 C C . ILE A 1 196 ? 1.427 -5.483 2.549 1.00 93.44 196 ILE A C 1
ATOM 1440 O O . ILE A 1 196 ? 1.571 -5.554 1.327 1.00 93.44 196 ILE A O 1
ATOM 1444 N N . ASP A 1 197 ? 0.242 -5.257 3.117 1.00 92.88 197 ASP A N 1
ATOM 1445 C CA . ASP A 1 197 ? -1.004 -5.107 2.363 1.00 92.88 197 ASP A CA 1
ATOM 1446 C C . ASP A 1 197 ? -0.952 -3.846 1.490 1.00 92.88 197 ASP A C 1
ATOM 1448 O O . ASP A 1 197 ? -1.279 -3.907 0.303 1.00 92.88 197 ASP A O 1
ATOM 1452 N N . THR A 1 198 ? -0.452 -2.728 2.028 1.00 93.75 198 THR A N 1
ATOM 1453 C CA . THR A 1 198 ? -0.214 -1.477 1.289 1.00 93.75 198 THR A CA 1
ATOM 1454 C C . THR A 1 198 ? 0.745 -1.682 0.112 1.00 93.75 198 THR A C 1
ATOM 1456 O O . THR A 1 198 ? 0.441 -1.269 -1.008 1.00 93.75 198 THR A O 1
ATOM 1459 N N . VAL A 1 199 ? 1.878 -2.358 0.326 1.00 95.06 199 VAL A N 1
ATOM 1460 C 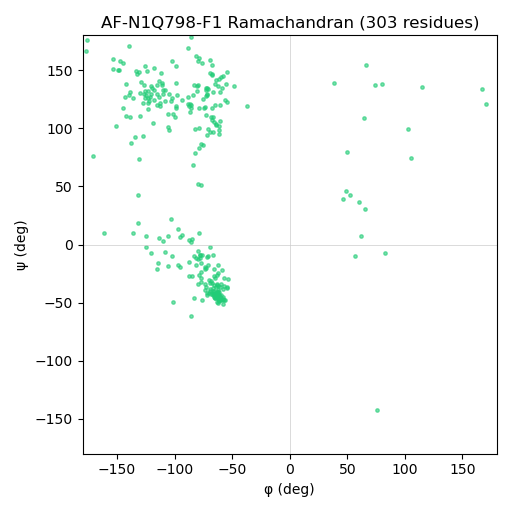CA . VAL A 1 199 ? 2.902 -2.617 -0.703 1.00 95.06 199 VAL A CA 1
ATOM 1461 C C . VAL A 1 199 ? 2.371 -3.516 -1.820 1.00 95.06 199 VAL A C 1
ATOM 1463 O O . VAL A 1 199 ? 2.529 -3.181 -2.995 1.00 95.06 199 VAL A O 1
ATOM 1466 N N . ILE A 1 200 ? 1.689 -4.614 -1.484 1.00 94.25 200 ILE A N 1
ATOM 1467 C CA . ILE A 1 200 ? 1.070 -5.508 -2.477 1.00 94.25 200 ILE A CA 1
ATOM 1468 C C . ILE A 1 200 ? -0.008 -4.756 -3.272 1.00 94.25 200 ILE A C 1
ATOM 1470 O O . ILE A 1 200 ? -0.044 -4.829 -4.502 1.00 94.25 200 ILE A O 1
ATOM 1474 N N . SER A 1 201 ? -0.841 -3.972 -2.584 1.00 93.88 201 SER A N 1
ATOM 1475 C CA . SER A 1 201 ? -1.891 -3.156 -3.205 1.00 93.88 201 SER A CA 1
ATOM 1476 C C . SER A 1 201 ? -1.319 -2.097 -4.147 1.00 93.88 201 SER A C 1
ATOM 1478 O O . SER A 1 201 ? -1.860 -1.893 -5.232 1.00 93.88 201 SER A O 1
ATOM 1480 N N . ALA A 1 202 ? -0.193 -1.471 -3.792 1.00 95.38 202 ALA A N 1
ATOM 1481 C CA . ALA A 1 202 ? 0.508 -0.519 -4.650 1.00 95.38 202 ALA A CA 1
ATOM 1482 C C . ALA A 1 202 ? 1.106 -1.184 -5.898 1.00 95.38 202 ALA A C 1
ATOM 1484 O O . ALA A 1 202 ? 0.970 -0.641 -6.996 1.00 95.38 202 ALA A O 1
ATOM 1485 N N . LEU A 1 203 ? 1.704 -2.375 -5.772 1.00 95.38 203 LEU A N 1
ATOM 1486 C CA . LEU A 1 203 ? 2.190 -3.140 -6.927 1.00 95.38 203 LEU A CA 1
ATOM 1487 C C . LEU A 1 203 ? 1.044 -3.515 -7.881 1.00 95.38 203 LEU A C 1
ATOM 1489 O O . LEU A 1 203 ? 1.188 -3.340 -9.094 1.00 95.38 203 LEU A O 1
ATOM 1493 N N . PHE A 1 204 ? -0.106 -3.959 -7.358 1.00 92.94 204 PHE A N 1
ATOM 1494 C CA . PHE A 1 204 ? -1.290 -4.241 -8.177 1.00 92.94 204 PHE A CA 1
ATOM 1495 C C . PHE A 1 204 ? -1.893 -2.980 -8.803 1.00 92.94 204 PHE A C 1
ATOM 1497 O O . PHE A 1 204 ? -2.185 -2.991 -9.997 1.00 92.94 204 PHE A O 1
ATOM 1504 N N . ALA A 1 205 ? -2.019 -1.877 -8.063 1.00 92.25 205 ALA A N 1
ATOM 1505 C CA . ALA A 1 205 ? -2.504 -0.609 -8.603 1.00 92.25 205 ALA A CA 1
ATOM 1506 C C . ALA A 1 205 ? -1.616 -0.117 -9.759 1.00 92.25 205 ALA A C 1
ATOM 1508 O O . ALA A 1 205 ? -2.121 0.204 -10.836 1.00 92.25 205 ALA A O 1
ATOM 1509 N N . VAL A 1 206 ? -0.287 -0.143 -9.591 1.00 93.75 206 VAL A N 1
ATOM 1510 C CA . VAL A 1 206 ? 0.659 0.188 -10.668 1.00 93.75 206 VAL A CA 1
ATOM 1511 C C . VAL A 1 206 ? 0.508 -0.773 -11.850 1.00 93.75 206 VAL A C 1
ATOM 1513 O O . VAL A 1 206 ? 0.470 -0.300 -12.985 1.00 93.75 206 VAL A O 1
ATOM 1516 N N . ALA A 1 207 ? 0.365 -2.083 -11.617 1.00 92.19 207 ALA A N 1
ATOM 1517 C CA . ALA A 1 207 ? 0.151 -3.067 -12.680 1.00 92.19 207 ALA A CA 1
ATOM 1518 C C . ALA A 1 207 ? -1.136 -2.801 -13.481 1.00 92.19 207 ALA A C 1
ATOM 1520 O O . ALA A 1 207 ? -1.091 -2.800 -14.711 1.00 92.19 207 ALA A O 1
ATOM 1521 N N . VAL A 1 208 ? -2.256 -2.512 -12.808 1.00 89.81 208 VAL A N 1
ATOM 1522 C CA . VAL A 1 208 ? -3.540 -2.181 -13.449 1.00 89.81 208 VAL A CA 1
ATOM 1523 C C . VAL A 1 208 ? -3.423 -0.890 -14.258 1.00 89.81 208 VAL A C 1
ATOM 1525 O O . VAL A 1 208 ? -3.750 -0.899 -15.443 1.00 89.81 208 VAL A O 1
ATOM 1528 N N . ILE A 1 209 ? -2.880 0.189 -13.678 1.00 89.19 209 ILE A N 1
ATOM 1529 C CA . ILE A 1 209 ? -2.666 1.473 -14.375 1.00 89.19 209 ILE A CA 1
ATOM 1530 C C . ILE A 1 209 ? -1.799 1.271 -15.625 1.00 89.19 209 ILE A C 1
ATOM 1532 O O . ILE A 1 209 ? -2.118 1.759 -16.710 1.00 89.19 209 ILE A O 1
ATOM 1536 N N . GLU A 1 210 ? -0.683 0.557 -15.491 1.00 88.50 210 GLU A N 1
ATOM 1537 C CA . GLU A 1 210 ? 0.243 0.320 -16.594 1.00 88.50 210 GLU A CA 1
ATOM 1538 C C . GLU A 1 210 ? -0.284 -0.694 -17.624 1.00 88.50 210 GLU A C 1
ATOM 1540 O O . GLU A 1 210 ? 0.172 -0.651 -18.769 1.00 88.50 210 GLU A O 1
ATOM 1545 N N . ASN A 1 211 ? -1.243 -1.557 -17.281 1.00 86.44 211 ASN A N 1
ATOM 1546 C CA . ASN A 1 211 ? -1.967 -2.394 -18.240 1.00 86.44 211 ASN A CA 1
ATOM 1547 C C . ASN A 1 211 ? -3.016 -1.582 -19.018 1.00 86.44 211 ASN A C 1
ATOM 1549 O O . ASN A 1 211 ? -3.017 -1.614 -20.248 1.00 86.44 211 ASN A O 1
ATOM 1553 N N . ASP A 1 212 ? -3.834 -0.779 -18.329 1.00 82.56 212 ASP A N 1
ATOM 1554 C CA . ASP A 1 212 ? -4.836 0.111 -18.940 1.00 82.56 212 ASP A CA 1
ATOM 1555 C C . ASP A 1 212 ? -4.192 1.044 -19.986 1.00 82.56 212 ASP A C 1
ATOM 1557 O O . ASP A 1 212 ? -4.761 1.293 -21.049 1.00 82.56 212 ASP A O 1
ATOM 1561 N N . ILE A 1 213 ? -2.969 1.521 -19.724 1.00 80.94 213 ILE A N 1
ATOM 1562 C CA . ILE A 1 213 ? -2.184 2.331 -20.670 1.00 80.94 213 ILE A CA 1
ATOM 1563 C C . ILE A 1 213 ? -1.734 1.523 -21.896 1.00 80.94 213 ILE A C 1
ATOM 1565 O O . ILE A 1 213 ? -1.805 2.039 -23.010 1.00 80.94 213 ILE A O 1
ATOM 1569 N N . LEU A 1 214 ? -1.279 0.276 -21.724 1.00 77.56 214 LEU A N 1
ATOM 1570 C CA . LEU A 1 214 ? -0.863 -0.573 -22.851 1.00 77.56 214 LEU A CA 1
ATOM 1571 C C . LEU A 1 214 ? -2.041 -0.906 -23.769 1.00 77.56 214 LEU A C 1
ATOM 1573 O O . LEU A 1 214 ? -1.912 -0.785 -24.986 1.00 77.56 214 LEU A O 1
ATOM 1577 N N . VAL A 1 215 ? -3.191 -1.266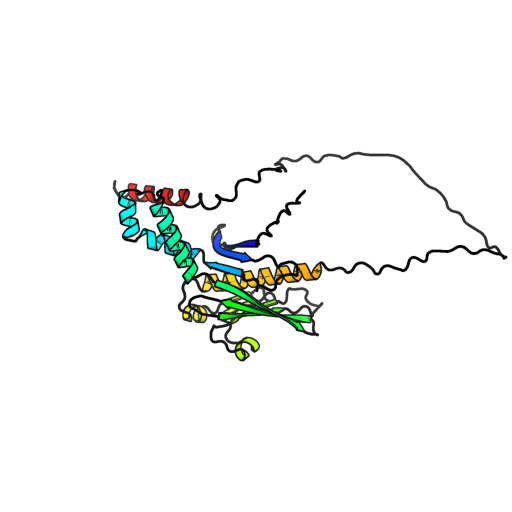 -23.191 1.00 76.81 215 VAL A N 1
ATOM 1578 C CA . VAL A 1 215 ? -4.416 -1.560 -23.949 1.00 76.81 215 VAL A CA 1
ATOM 1579 C C . VAL A 1 215 ? -4.849 -0.337 -24.763 1.00 76.81 215 VAL A C 1
ATOM 1581 O O . VAL A 1 215 ? -5.152 -0.467 -25.946 1.00 76.81 215 VAL A O 1
ATOM 1584 N N . ARG A 1 216 ? -4.805 0.870 -24.181 1.00 72.62 216 ARG A N 1
ATOM 1585 C CA . ARG A 1 216 ? -5.122 2.124 -24.894 1.00 72.62 216 ARG A CA 1
ATOM 1586 C C . ARG A 1 216 ? -4.150 2.421 -26.040 1.00 72.62 216 ARG A C 1
ATOM 1588 O O . ARG A 1 216 ? -4.591 2.842 -27.106 1.00 72.62 216 ARG A O 1
ATOM 1595 N N . GLU A 1 217 ? -2.848 2.194 -25.853 1.00 70.12 217 GLU A N 1
ATOM 1596 C CA . GLU A 1 217 ? -1.845 2.412 -26.909 1.00 70.12 217 GLU A CA 1
ATOM 1597 C C . GLU A 1 217 ? -2.054 1.485 -28.122 1.00 70.12 217 GLU A C 1
ATOM 1599 O O . GLU A 1 217 ? -1.840 1.916 -29.253 1.00 70.12 217 GLU A O 1
ATOM 1604 N N . GLN A 1 218 ? -2.526 0.250 -27.916 1.00 64.12 218 GLN A N 1
ATOM 1605 C CA . GLN A 1 218 ? -2.733 -0.734 -28.991 1.00 64.12 218 GLN A CA 1
ATOM 1606 C C . GLN A 1 218 ? -3.951 -0.462 -29.894 1.00 64.12 218 GLN A C 1
ATOM 1608 O O . GLN A 1 218 ? -4.009 -0.988 -31.003 1.00 64.12 218 GLN A O 1
ATOM 1613 N N . VAL A 1 219 ? -4.923 0.347 -29.457 1.00 59.53 219 VAL A N 1
ATOM 1614 C CA . VAL A 1 219 ? -6.194 0.562 -30.186 1.00 59.53 219 VAL A CA 1
ATOM 1615 C C . VAL A 1 219 ? -6.081 1.626 -31.296 1.00 59.53 219 VAL A C 1
ATOM 1617 O O . VAL A 1 219 ? -6.971 1.748 -32.138 1.00 59.53 219 VAL A O 1
ATOM 1620 N N . THR A 1 220 ? -4.973 2.372 -31.362 1.00 56.06 220 THR A N 1
ATOM 1621 C CA . THR A 1 220 ? -4.783 3.448 -32.354 1.00 56.06 220 THR A CA 1
ATOM 1622 C C . THR A 1 220 ? -4.311 2.909 -33.710 1.00 56.06 220 THR A C 1
ATOM 1624 O O . THR A 1 220 ? -3.140 3.023 -34.067 1.00 56.06 220 THR A O 1
ATOM 1627 N N . PHE A 1 221 ? -5.231 2.356 -34.503 1.00 64.44 221 PHE A N 1
ATOM 1628 C CA . PHE A 1 221 ? -5.015 2.207 -35.945 1.00 64.44 221 PHE A CA 1
ATOM 1629 C C . PHE A 1 221 ? -5.263 3.548 -36.640 1.00 64.44 221 PHE A C 1
ATOM 1631 O O . PHE A 1 221 ? -6.387 4.055 -36.633 1.00 64.44 221 PHE A O 1
ATOM 1638 N N . GLU A 1 222 ? -4.234 4.116 -37.273 1.00 59.44 222 GLU A N 1
ATOM 1639 C CA . GLU A 1 222 ? -4.440 5.256 -38.167 1.00 59.44 222 GLU A CA 1
ATOM 1640 C C . GLU A 1 222 ? -5.342 4.837 -39.343 1.00 59.44 222 GLU A C 1
ATOM 1642 O O . GLU A 1 222 ? -5.161 3.750 -39.906 1.00 59.44 222 GLU A O 1
ATOM 1647 N N . PRO A 1 223 ? -6.334 5.663 -39.730 1.00 67.00 223 PRO A N 1
ATOM 1648 C CA . PRO A 1 223 ? -7.191 5.346 -40.862 1.00 67.00 223 PRO A CA 1
ATOM 1649 C C . PRO A 1 223 ? -6.342 5.246 -42.138 1.00 67.00 223 PRO A C 1
ATOM 1651 O O . PRO A 1 223 ? -5.426 6.053 -42.319 1.00 67.00 223 PRO A O 1
ATOM 1654 N N . PRO A 1 224 ? -6.646 4.303 -43.051 1.00 71.38 224 PRO A N 1
ATOM 1655 C CA . PRO A 1 224 ? -5.858 4.123 -44.264 1.00 71.38 224 PRO A CA 1
ATOM 1656 C C . PRO A 1 224 ? -5.772 5.444 -45.043 1.00 71.38 224 PRO A C 1
ATOM 1658 O O . PRO A 1 224 ? -6.783 6.155 -45.146 1.00 71.38 224 PRO A O 1
ATOM 1661 N N . PRO A 1 225 ? -4.591 5.793 -45.590 1.00 74.56 225 PRO A N 1
ATOM 1662 C CA . PRO A 1 225 ? -4.380 7.076 -46.242 1.00 74.56 225 PRO A CA 1
ATOM 1663 C C . PRO A 1 225 ? -5.411 7.264 -47.352 1.00 74.56 225 PRO A C 1
ATOM 1665 O O . PRO A 1 225 ? -5.547 6.421 -48.241 1.00 74.56 225 PRO A O 1
ATOM 1668 N N . LYS A 1 226 ? -6.155 8.375 -47.288 1.00 67.19 226 LYS A N 1
ATOM 1669 C CA . LYS A 1 226 ? -7.181 8.710 -48.280 1.00 67.19 226 LYS A CA 1
ATOM 1670 C C . LYS A 1 226 ? -6.510 8.862 -49.640 1.00 67.19 226 LYS A C 1
ATOM 1672 O O . LYS A 1 226 ? -5.890 9.887 -49.918 1.00 67.19 226 LYS A O 1
ATOM 1677 N N . THR A 1 227 ? -6.637 7.843 -50.485 1.00 69.50 227 THR A N 1
ATOM 1678 C CA . THR A 1 227 ? -6.175 7.911 -51.867 1.00 69.50 227 THR A CA 1
ATOM 1679 C C . THR A 1 227 ? -6.893 9.067 -52.571 1.00 69.50 227 THR A C 1
ATOM 1681 O O . THR A 1 227 ? -8.106 9.235 -52.400 1.00 69.50 227 THR A O 1
ATOM 1684 N N . PRO A 1 228 ? -6.176 9.910 -53.336 1.00 59.41 228 PRO A N 1
ATOM 1685 C CA . PRO A 1 228 ? -6.796 11.037 -54.012 1.00 59.41 228 PRO A CA 1
ATOM 1686 C C . PRO A 1 228 ? -7.741 10.515 -55.095 1.00 59.41 228 PRO A C 1
ATOM 1688 O O . PRO A 1 228 ? -7.309 10.024 -56.138 1.00 59.41 228 PRO A O 1
ATOM 1691 N N . VAL A 1 229 ? -9.047 10.630 -54.849 1.00 56.50 229 VAL A N 1
ATOM 1692 C CA . VAL A 1 229 ? -10.080 10.336 -55.845 1.00 56.50 229 VAL A CA 1
ATOM 1693 C C . VAL A 1 229 ? -9.930 11.341 -56.985 1.00 56.50 229 VAL A C 1
ATOM 1695 O O . VAL A 1 229 ? -10.317 12.504 -56.863 1.00 56.50 229 VAL A O 1
ATOM 1698 N N . GLN A 1 230 ? -9.346 10.900 -58.101 1.00 53.25 230 GLN A N 1
ATOM 1699 C CA . GLN A 1 230 ? -9.268 11.699 -59.319 1.00 53.25 230 GLN A CA 1
ATOM 1700 C C . GLN A 1 230 ? -10.681 11.947 -59.860 1.00 53.25 230 GLN A C 1
ATOM 1702 O O . GLN A 1 230 ? -11.303 11.079 -60.475 1.00 53.25 230 GLN A O 1
ATOM 1707 N N . ASN A 1 231 ? -11.184 13.164 -59.651 1.00 42.22 231 ASN A N 1
ATOM 1708 C CA . ASN A 1 231 ? -12.406 13.640 -60.286 1.00 42.22 231 ASN A CA 1
ATOM 1709 C C . ASN A 1 231 ? -12.181 13.778 -61.799 1.00 42.22 231 ASN A C 1
ATOM 1711 O O . ASN A 1 231 ? -11.677 14.794 -62.278 1.00 42.22 231 ASN A O 1
ATOM 1715 N N . ASN A 1 232 ? -12.585 12.754 -62.553 1.00 47.09 232 ASN A N 1
ATOM 1716 C CA . ASN A 1 232 ? -12.531 12.730 -64.012 1.00 47.09 232 ASN A CA 1
ATOM 1717 C C . ASN A 1 232 ? -13.399 13.840 -64.634 1.00 47.09 232 ASN A C 1
ATOM 1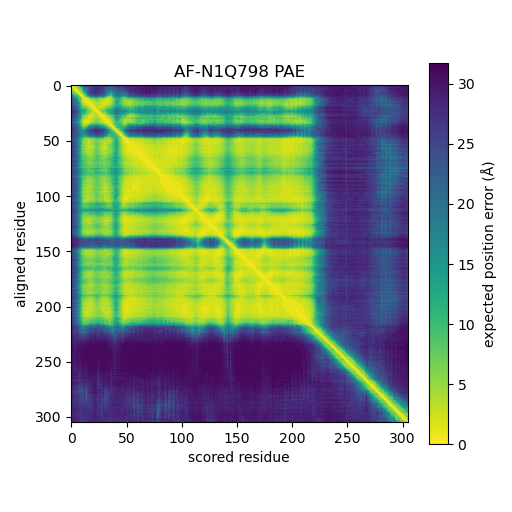719 O O . ASN A 1 232 ? -14.590 13.647 -64.894 1.00 47.09 232 ASN A O 1
ATOM 1723 N N . LYS A 1 233 ? -12.796 14.993 -64.953 1.00 40.75 233 LYS A N 1
ATOM 1724 C CA . LYS A 1 233 ? -13.391 15.965 -65.880 1.00 40.75 233 LYS A CA 1
ATOM 1725 C C . LYS A 1 233 ? -13.106 15.558 -67.327 1.00 40.75 233 LYS A C 1
ATOM 1727 O O . LYS A 1 233 ? -12.041 15.799 -67.880 1.00 40.75 233 LYS A O 1
ATOM 1732 N N . LYS A 1 234 ? -14.132 14.940 -67.907 1.00 44.38 234 LYS A N 1
ATOM 1733 C CA . LYS A 1 234 ? -14.351 14.603 -69.319 1.00 44.38 234 LYS A CA 1
ATOM 1734 C C . LYS A 1 234 ? -13.842 15.681 -70.300 1.00 44.38 234 LYS A C 1
ATOM 1736 O O . LYS A 1 234 ? -14.395 16.776 -70.334 1.00 44.38 234 LYS A O 1
ATOM 1741 N N . VAL A 1 235 ? -12.891 15.318 -71.166 1.00 39.00 235 VAL A N 1
ATOM 1742 C CA . VAL A 1 235 ? -12.622 15.977 -72.462 1.00 39.00 235 VAL A CA 1
ATOM 1743 C C . VAL A 1 235 ? -12.483 14.887 -73.531 1.00 39.00 235 VAL A C 1
ATOM 1745 O O . VAL A 1 235 ? -12.082 13.762 -73.243 1.00 39.00 235 VAL A O 1
ATOM 1748 N N . GLU A 1 236 ? -12.910 15.195 -74.750 1.00 43.50 236 GLU A N 1
ATOM 1749 C CA . GLU A 1 236 ? -13.300 14.240 -75.787 1.00 43.50 236 GLU A CA 1
ATOM 1750 C C . GLU A 1 236 ? -12.526 14.497 -77.091 1.00 43.50 236 GLU A C 1
ATOM 1752 O O . GLU A 1 236 ? -12.510 15.642 -77.543 1.00 43.50 236 GLU A O 1
ATOM 1757 N N . ARG A 1 237 ? -11.948 13.447 -77.713 1.00 34.69 237 ARG A N 1
ATOM 1758 C CA . ARG A 1 237 ? -11.942 13.162 -79.177 1.00 34.69 237 ARG A CA 1
ATOM 1759 C C . ARG A 1 237 ? -10.935 12.063 -79.581 1.00 34.69 237 ARG A C 1
ATOM 1761 O O . ARG A 1 237 ? -9.789 12.133 -79.176 1.00 34.69 237 ARG A O 1
ATOM 1768 N N . ARG A 1 238 ? -11.415 11.125 -80.427 1.00 36.75 238 ARG A N 1
ATOM 1769 C CA . ARG A 1 238 ? -10.812 10.508 -81.654 1.00 36.75 238 ARG A CA 1
ATOM 1770 C C . ARG A 1 238 ? -9.291 10.200 -81.663 1.00 36.75 238 ARG A C 1
ATOM 1772 O O . ARG A 1 238 ? -8.511 11.070 -81.329 1.00 36.75 238 ARG A O 1
ATOM 1779 N N . THR A 1 239 ? -8.731 9.090 -82.164 1.00 33.97 239 THR A N 1
ATOM 1780 C CA . THR A 1 239 ? -9.133 7.866 -82.926 1.00 33.97 239 THR A CA 1
ATOM 1781 C C . THR A 1 239 ? -7.844 7.000 -83.060 1.00 33.97 239 THR A C 1
ATOM 1783 O O . THR A 1 239 ? -6.772 7.555 -82.857 1.00 33.97 239 THR A O 1
ATOM 1786 N N . SER A 1 240 ? -7.761 5.714 -83.444 1.00 38.47 240 SER A N 1
ATOM 1787 C CA . SER A 1 240 ? -8.667 4.576 -83.754 1.00 38.47 240 SER A CA 1
ATOM 1788 C C . SER A 1 240 ? -7.794 3.319 -84.041 1.00 38.47 240 SER A C 1
ATOM 1790 O O . SER A 1 240 ? -6.592 3.496 -84.199 1.00 38.47 240 SER A O 1
ATOM 1792 N N . ILE A 1 241 ? -8.390 2.126 -84.274 1.00 39.62 241 ILE A N 1
ATOM 1793 C CA . ILE A 1 241 ? -7.729 0.873 -84.767 1.00 39.62 241 ILE A CA 1
ATOM 1794 C C . ILE A 1 241 ? -6.871 0.175 -83.670 1.00 39.62 241 ILE A C 1
ATOM 1796 O O . ILE A 1 241 ? -6.190 0.856 -82.920 1.00 39.62 241 ILE A O 1
ATOM 1800 N N . SER A 1 242 ? -6.855 -1.152 -83.451 1.00 37.41 242 SER A N 1
ATOM 1801 C CA . SER A 1 242 ? -7.487 -2.329 -84.092 1.00 37.41 242 SER A CA 1
ATOM 1802 C C . SER A 1 242 ? -7.976 -3.371 -83.057 1.00 37.41 242 SER A C 1
ATOM 1804 O O . SER A 1 242 ? -7.702 -3.304 -81.863 1.00 37.41 242 SER A O 1
ATOM 1806 N N . SER A 1 243 ? -8.725 -4.359 -83.548 1.00 39.19 243 SER A N 1
ATOM 1807 C CA . SER A 1 243 ? -9.231 -5.549 -82.850 1.00 39.19 243 SER A CA 1
ATOM 1808 C C . SER A 1 243 ? -8.166 -6.581 -82.443 1.00 39.19 243 SER A C 1
ATOM 1810 O O . SER A 1 243 ? -7.329 -6.892 -83.283 1.00 39.19 243 SER A O 1
ATOM 1812 N N . VAL A 1 244 ? -8.366 -7.287 -81.314 1.00 37.69 244 VAL A N 1
ATOM 1813 C CA . VAL A 1 244 ? -8.357 -8.773 -81.266 1.00 37.69 244 VAL A CA 1
ATOM 1814 C C . VAL A 1 244 ? -9.436 -9.288 -80.288 1.00 37.69 244 VAL A C 1
ATOM 1816 O O . VAL A 1 244 ? -9.694 -8.744 -79.223 1.00 37.69 244 VAL A O 1
ATOM 1819 N N . THR A 1 245 ? -10.099 -10.345 -80.735 1.00 34.09 245 THR A N 1
ATOM 1820 C CA . THR A 1 245 ? -11.319 -11.039 -80.304 1.00 34.09 245 THR A CA 1
ATOM 1821 C C . THR A 1 245 ? -11.366 -11.726 -78.923 1.00 34.09 245 THR A C 1
ATOM 1823 O O . THR A 1 245 ? -10.535 -12.585 -78.654 1.00 34.09 245 THR A O 1
ATOM 1826 N N . SER A 1 246 ? -12.532 -11.616 -78.252 1.00 39.69 246 SER A N 1
ATOM 1827 C CA . SER A 1 246 ? -13.261 -12.709 -77.536 1.00 39.69 246 SER A CA 1
ATOM 1828 C C . SER A 1 246 ? -12.608 -13.357 -76.282 1.00 39.69 246 SER A C 1
ATOM 1830 O O . SER A 1 246 ? -11.400 -13.374 -76.150 1.00 39.69 246 SER A O 1
ATOM 1832 N N . LYS A 1 247 ? -13.300 -13.950 -75.291 1.00 43.69 247 LYS A N 1
ATOM 1833 C CA . LYS A 1 247 ? -14.701 -14.395 -75.074 1.00 43.69 247 LYS A CA 1
ATOM 1834 C C . LYS A 1 247 ? -15.057 -14.026 -73.615 1.00 43.69 247 LYS A C 1
ATOM 1836 O O . LYS A 1 247 ? -14.263 -14.271 -72.722 1.00 43.69 247 LYS A O 1
ATOM 1841 N N . LYS A 1 248 ? -16.157 -13.344 -73.286 1.00 36.41 248 LYS A N 1
ATOM 1842 C CA . LYS A 1 248 ? -17.550 -13.835 -73.231 1.00 36.41 248 LYS A CA 1
ATOM 1843 C C . LYS A 1 248 ? -17.735 -15.151 -72.447 1.00 36.41 248 LYS A C 1
ATOM 1845 O O . LYS A 1 248 ? -17.970 -16.194 -73.048 1.00 36.41 248 LYS A O 1
ATOM 1850 N N . TRP A 1 249 ? -17.778 -15.065 -71.115 1.00 29.97 249 TRP A N 1
ATOM 1851 C CA . TRP A 1 249 ? -18.557 -15.996 -70.285 1.00 29.97 249 TRP A CA 1
ATOM 1852 C C . TRP A 1 249 ? -19.432 -15.203 -69.307 1.00 29.97 249 TRP A C 1
ATOM 1854 O O . TRP A 1 249 ? -18.948 -14.516 -68.414 1.00 29.97 249 TRP A O 1
ATOM 1864 N N . GLN A 1 250 ? -20.745 -15.249 -69.534 1.00 36.41 250 GLN A N 1
ATOM 1865 C CA . GLN A 1 250 ? -21.762 -14.634 -68.685 1.00 36.41 250 GLN A CA 1
ATOM 1866 C C . GLN A 1 250 ? -22.675 -15.719 -68.112 1.00 36.41 250 GLN A C 1
ATOM 1868 O O . GLN A 1 250 ? -22.979 -16.695 -68.790 1.00 36.41 250 GLN A O 1
ATOM 1873 N N . ARG A 1 251 ? -23.225 -15.423 -66.928 1.00 35.25 251 ARG A N 1
ATOM 1874 C CA . ARG A 1 251 ? -24.404 -16.054 -66.307 1.00 35.25 251 ARG A CA 1
ATOM 1875 C C . ARG A 1 251 ? -24.287 -17.538 -65.922 1.00 35.25 251 ARG A C 1
ATOM 1877 O O . ARG A 1 251 ? -24.607 -18.433 -66.695 1.00 35.25 251 ARG A O 1
ATOM 1884 N N . LYS A 1 252 ? -24.237 -17.743 -64.604 1.00 34.62 252 LYS A N 1
ATOM 1885 C CA . LYS A 1 252 ? -25.309 -18.493 -63.928 1.00 34.62 252 LYS A CA 1
ATOM 1886 C C . LYS A 1 252 ? -25.749 -17.774 -62.647 1.00 34.62 252 LYS A C 1
ATOM 1888 O O . LYS A 1 252 ? -25.202 -17.991 -61.576 1.00 34.62 252 LYS A O 1
ATOM 1893 N N . LYS A 1 253 ? -26.772 -16.917 -62.764 1.00 34.56 253 LYS A N 1
ATOM 1894 C CA . LYS A 1 253 ? -27.632 -16.591 -61.614 1.00 34.56 253 LYS A CA 1
ATOM 1895 C C . LYS A 1 253 ? -28.499 -17.822 -61.343 1.00 34.56 253 LYS A C 1
ATOM 1897 O O . LYS A 1 253 ? -29.172 -18.285 -62.263 1.00 34.56 253 LYS A O 1
ATOM 1902 N N . LYS A 1 254 ? -28.537 -18.303 -60.101 1.00 33.75 254 LYS A N 1
ATOM 1903 C CA . LYS A 1 254 ? -29.611 -19.172 -59.608 1.00 33.75 254 LYS A CA 1
ATOM 1904 C C . LYS A 1 254 ? -30.209 -18.493 -58.375 1.00 33.75 254 LYS A C 1
ATOM 1906 O O . LYS A 1 254 ? -29.501 -18.246 -57.410 1.00 33.75 254 LYS A O 1
ATOM 1911 N N . ASN A 1 255 ? -31.482 -18.118 -58.474 1.00 33.34 255 ASN A N 1
ATOM 1912 C CA . ASN A 1 255 ? -32.265 -17.539 -57.380 1.00 33.34 255 ASN A CA 1
ATOM 1913 C C . ASN A 1 255 ? -32.938 -18.649 -56.554 1.00 33.34 255 ASN A C 1
ATOM 1915 O O . ASN A 1 255 ? -33.082 -19.771 -57.040 1.00 33.34 255 ASN A O 1
ATOM 1919 N N . LYS A 1 256 ? -33.489 -18.237 -55.400 1.00 30.72 256 LYS A N 1
ATOM 1920 C CA . LYS A 1 256 ? -34.206 -19.013 -54.367 1.00 30.72 256 LYS A CA 1
ATOM 1921 C C . LYS A 1 256 ? -33.265 -19.777 -53.415 1.00 30.72 256 LYS A C 1
ATOM 1923 O O . LYS A 1 256 ? -32.290 -20.357 -53.867 1.00 30.72 256 LYS A O 1
ATOM 1928 N N . LYS A 1 257 ? -33.536 -19.805 -52.104 1.00 30.16 257 LYS A N 1
ATOM 1929 C CA . LYS A 1 257 ? -34.746 -19.366 -51.367 1.00 30.16 257 LYS A CA 1
ATOM 1930 C C . LYS A 1 257 ? -34.358 -18.832 -49.979 1.00 30.16 257 LYS A C 1
ATOM 1932 O O . LYS A 1 257 ? -33.295 -19.179 -49.483 1.00 30.16 257 LYS A O 1
ATOM 1937 N N . ALA A 1 258 ? -35.217 -18.008 -49.383 1.00 31.38 258 ALA A N 1
ATOM 1938 C CA . ALA A 1 258 ? -35.080 -17.609 -47.986 1.00 31.38 258 ALA A CA 1
ATOM 1939 C C . ALA A 1 258 ? -35.311 -18.807 -47.049 1.00 31.38 258 ALA A C 1
ATOM 1941 O O . ALA A 1 258 ? -36.164 -19.650 -47.338 1.00 31.38 258 ALA A O 1
ATOM 1942 N N . ALA A 1 259 ? -34.586 -18.819 -45.934 1.00 31.81 259 ALA A N 1
ATOM 1943 C CA . ALA A 1 259 ? -34.910 -19.552 -44.720 1.00 31.81 259 ALA A CA 1
ATOM 1944 C C . ALA A 1 259 ? -34.655 -18.594 -43.546 1.00 31.81 259 ALA A C 1
ATOM 1946 O O . ALA A 1 259 ? -33.595 -17.969 -43.481 1.00 31.81 259 ALA A O 1
ATOM 1947 N N . GLU A 1 260 ? -35.671 -18.420 -42.707 1.00 32.09 260 GLU A N 1
ATOM 1948 C CA . GLU A 1 260 ? -35.618 -17.656 -41.456 1.00 32.09 260 GLU A CA 1
ATOM 1949 C C . GLU A 1 260 ? -35.105 -18.559 -40.302 1.00 32.09 260 GLU A C 1
ATOM 1951 O O . GLU A 1 260 ? -34.756 -19.712 -40.574 1.00 32.09 260 GLU A O 1
ATOM 1956 N N . PRO A 1 261 ? -34.940 -18.065 -39.057 1.00 32.47 261 PRO A N 1
ATOM 1957 C CA . PRO A 1 261 ? -34.006 -18.666 -38.111 1.00 32.47 261 PRO A CA 1
ATOM 1958 C C . PRO A 1 261 ? -34.571 -19.908 -37.421 1.00 32.47 261 PRO A C 1
ATOM 1960 O O . PRO A 1 261 ? -35.692 -19.894 -36.913 1.00 32.47 261 PRO A O 1
ATOM 1963 N N . GLU A 1 262 ? -33.748 -20.950 -37.310 1.00 28.70 262 GLU A N 1
ATOM 1964 C CA . GLU A 1 262 ? -34.030 -22.057 -36.401 1.00 28.70 262 GLU A CA 1
ATOM 1965 C C . GLU A 1 262 ? -33.540 -21.708 -34.992 1.00 28.70 262 GLU A C 1
ATOM 1967 O O . GLU A 1 262 ? -32.417 -21.241 -34.782 1.00 28.70 262 GLU A O 1
ATOM 1972 N N . GLN A 1 263 ? -34.442 -21.876 -34.033 1.00 27.83 263 GLN A N 1
ATOM 1973 C CA . GLN A 1 263 ? -34.245 -21.550 -32.630 1.00 27.83 263 GLN A CA 1
ATOM 1974 C C . GLN A 1 263 ? -33.467 -22.684 -31.958 1.00 27.83 263 GLN A C 1
ATOM 1976 O O . GLN A 1 263 ? -33.850 -23.845 -32.069 1.00 27.83 263 GLN A O 1
ATOM 1981 N N . VAL A 1 264 ? -32.426 -22.351 -31.194 1.00 29.92 264 VAL A N 1
ATOM 1982 C CA . VAL A 1 264 ? -31.963 -23.225 -30.110 1.00 29.92 264 VAL A CA 1
ATOM 1983 C C . VAL A 1 264 ? -32.416 -22.574 -28.816 1.00 29.92 264 VAL A C 1
ATOM 1985 O O . VAL A 1 264 ? -31.854 -21.569 -28.376 1.00 29.92 264 VAL A O 1
ATOM 1988 N N . GLU A 1 265 ? -33.500 -23.108 -28.263 1.00 31.83 265 GLU A N 1
ATOM 1989 C CA . GLU A 1 265 ? -34.070 -22.644 -27.006 1.00 31.83 265 GLU A CA 1
ATOM 1990 C C . GLU A 1 265 ? -33.143 -22.951 -25.821 1.00 31.83 265 GLU A C 1
ATOM 1992 O O . GLU A 1 265 ? -32.418 -23.947 -25.782 1.00 31.83 265 GLU A O 1
ATOM 1997 N N . LEU A 1 266 ? -33.180 -22.053 -24.840 1.00 35.47 266 LEU A N 1
ATOM 1998 C CA . LEU A 1 266 ? -32.509 -22.189 -23.551 1.00 35.47 266 LEU A CA 1
ATOM 1999 C C . LEU A 1 266 ? -33.304 -23.123 -22.625 1.00 35.47 266 LEU A C 1
ATOM 2001 O O . LEU A 1 266 ? -34.525 -23.221 -22.723 1.00 35.47 266 LEU A O 1
ATOM 2005 N N . PRO A 1 267 ? -32.634 -23.651 -21.596 1.00 31.30 267 PRO A N 1
ATOM 2006 C CA . PRO A 1 267 ? -33.112 -23.404 -20.234 1.00 31.30 267 PRO A CA 1
ATOM 2007 C C . PRO A 1 267 ? -31.932 -22.861 -19.414 1.00 31.30 267 PRO A C 1
ATOM 2009 O O . PRO A 1 267 ? -31.053 -23.612 -19.014 1.00 31.30 267 PRO A O 1
ATOM 2012 N N . GLY A 1 268 ? -31.730 -21.550 -19.279 1.00 28.62 268 GLY A N 1
ATOM 2013 C CA . GLY A 1 268 ? -32.541 -20.591 -18.514 1.00 28.62 268 GLY A CA 1
ATOM 2014 C C . GLY A 1 268 ? -31.628 -20.084 -17.379 1.00 28.62 268 GLY A C 1
ATOM 2015 O O . GLY A 1 268 ? -30.887 -20.875 -16.814 1.00 28.62 268 GLY A O 1
ATOM 2016 N N . PHE A 1 269 ? -31.509 -18.811 -17.007 1.00 32.47 269 PHE A N 1
ATOM 2017 C CA . PHE A 1 269 ? -32.262 -17.579 -17.266 1.00 32.47 269 PHE A CA 1
ATOM 2018 C C . PHE A 1 269 ? -31.385 -16.637 -18.135 1.00 32.47 269 PHE A C 1
ATOM 2020 O O . PHE A 1 269 ? -30.164 -16.684 -18.064 1.00 32.47 269 PHE A O 1
ATOM 2027 N N . GLY A 1 270 ? -31.889 -15.794 -19.036 1.00 31.64 270 GLY A N 1
ATOM 2028 C CA . GLY A 1 270 ? -32.881 -14.746 -18.784 1.00 31.64 270 GLY A CA 1
ATOM 2029 C C . GLY A 1 270 ? -32.203 -13.366 -18.795 1.00 31.64 270 GLY A C 1
ATOM 2030 O O . GLY A 1 270 ? -31.987 -12.762 -17.750 1.00 31.64 270 GLY A O 1
ATOM 2031 N N . ARG A 1 271 ? -31.839 -12.861 -19.985 1.00 36.50 271 ARG A N 1
ATOM 2032 C CA . ARG A 1 271 ? -31.391 -11.466 -20.165 1.00 36.50 271 ARG A CA 1
ATOM 2033 C C . ARG A 1 271 ? -32.598 -10.525 -20.086 1.00 36.50 271 ARG A C 1
ATOM 2035 O O . ARG A 1 271 ? -33.415 -10.583 -20.997 1.00 36.50 271 ARG A O 1
ATOM 2042 N N . ALA A 1 272 ? -32.638 -9.626 -19.099 1.00 29.27 272 ALA A N 1
ATOM 2043 C CA . ALA A 1 272 ? -33.087 -8.227 -19.235 1.00 29.27 272 ALA A CA 1
ATOM 2044 C C . ALA A 1 272 ? -33.235 -7.543 -17.864 1.00 29.27 272 ALA A C 1
ATOM 2046 O O . ALA A 1 272 ? -34.099 -7.933 -17.090 1.00 29.27 272 ALA A O 1
ATOM 2047 N N . VAL A 1 273 ? -32.506 -6.444 -17.635 1.00 31.17 273 VAL A N 1
ATOM 2048 C CA . VAL A 1 273 ? -33.046 -5.275 -16.918 1.00 31.17 273 VAL A CA 1
ATOM 2049 C C . VAL A 1 273 ? -32.499 -4.014 -17.585 1.00 31.17 273 VAL A C 1
ATOM 2051 O O . VAL A 1 273 ? -31.316 -3.700 -17.479 1.00 31.17 273 VAL A O 1
ATOM 2054 N N . VAL A 1 274 ? -33.379 -3.273 -18.253 1.00 34.03 274 VAL A N 1
ATOM 2055 C CA . VAL A 1 274 ? -33.234 -1.823 -18.413 1.00 34.03 274 VAL A CA 1
ATOM 2056 C C . VAL A 1 274 ? -34.113 -1.192 -17.340 1.00 34.03 274 VAL A C 1
ATOM 2058 O O . VAL A 1 274 ? -35.294 -1.515 -17.264 1.00 34.03 274 VAL A O 1
ATOM 2061 N N . GLY A 1 275 ? -33.545 -0.275 -16.555 1.00 31.23 275 GLY A N 1
ATOM 2062 C CA . GLY A 1 275 ? -34.299 0.615 -15.671 1.00 31.23 275 GLY A CA 1
ATOM 2063 C C . GLY A 1 275 ? -34.284 0.249 -14.186 1.00 31.23 275 GLY A C 1
ATOM 2064 O O . GLY A 1 275 ? -35.098 -0.546 -13.736 1.00 31.23 275 GLY A O 1
ATOM 2065 N N . LEU A 1 276 ? -33.425 0.938 -13.423 1.00 36.47 276 LEU A N 1
ATOM 2066 C CA . LEU A 1 276 ? -33.798 1.637 -12.178 1.00 36.47 276 LEU A CA 1
ATOM 2067 C C . LEU A 1 276 ? -32.631 2.506 -11.674 1.00 36.47 276 LEU A C 1
ATOM 2069 O O . LEU A 1 276 ? -31.925 2.189 -10.720 1.00 36.47 276 LEU A O 1
ATOM 2073 N N . SER A 1 277 ? -32.433 3.649 -12.335 1.00 39.94 277 SER A N 1
ATOM 2074 C CA . SER A 1 277 ? -31.537 4.699 -11.841 1.00 39.94 277 SER A CA 1
ATOM 2075 C C . SER A 1 277 ? -32.224 5.479 -10.712 1.00 39.94 277 SER A C 1
ATOM 2077 O O . SER A 1 277 ? -32.881 6.478 -10.994 1.00 39.94 277 SER A O 1
ATOM 2079 N N . TRP A 1 278 ? -32.131 5.006 -9.456 1.00 35.56 278 TRP A N 1
ATOM 2080 C CA . TRP A 1 278 ? -32.408 5.837 -8.260 1.00 35.56 278 TRP A CA 1
ATOM 2081 C C . TRP A 1 278 ? -31.844 5.335 -6.902 1.00 35.56 278 TRP A C 1
ATOM 2083 O O . TRP A 1 278 ? -32.193 5.893 -5.865 1.00 35.56 278 TRP A O 1
ATOM 2093 N N . MET A 1 279 ? -30.978 4.312 -6.821 1.00 36.66 279 MET A N 1
ATOM 2094 C CA . MET A 1 279 ? -30.420 3.872 -5.518 1.00 36.66 279 MET A CA 1
ATOM 2095 C C . MET A 1 279 ? -28.920 3.548 -5.549 1.00 36.66 279 MET A C 1
ATOM 2097 O O . MET A 1 279 ? -28.531 2.394 -5.680 1.00 36.66 279 MET A O 1
ATOM 2101 N N . ALA A 1 280 ? -28.080 4.567 -5.336 1.00 35.47 280 ALA A N 1
ATOM 2102 C CA . ALA A 1 280 ? -26.646 4.393 -5.049 1.00 35.47 280 ALA A CA 1
ATOM 2103 C C . ALA A 1 280 ? -26.113 5.297 -3.910 1.00 35.47 280 ALA A C 1
ATOM 2105 O O . ALA A 1 280 ? -24.918 5.330 -3.655 1.00 35.47 280 ALA A O 1
ATOM 2106 N N . VAL A 1 281 ? -26.992 5.985 -3.165 1.00 43.06 281 VAL A N 1
ATOM 2107 C CA . VAL A 1 281 ? -26.632 6.786 -1.966 1.00 43.06 281 VAL A CA 1
ATOM 2108 C C . VAL A 1 281 ? -26.786 5.966 -0.662 1.00 43.06 281 VAL A C 1
ATOM 2110 O O . VAL A 1 281 ? -26.695 6.495 0.437 1.00 43.06 281 VAL A O 1
ATOM 2113 N N . LYS A 1 282 ? -27.039 4.650 -0.755 1.00 37.00 282 LYS A N 1
ATOM 2114 C CA . LYS A 1 282 ? -27.284 3.760 0.404 1.00 37.00 282 LYS A CA 1
ATOM 2115 C C . LYS A 1 282 ? -26.482 2.447 0.407 1.00 37.00 282 LYS A C 1
ATOM 2117 O O . LYS A 1 282 ? -26.819 1.529 1.146 1.00 37.00 282 LYS A O 1
ATOM 2122 N N . GLY A 1 283 ? -25.398 2.362 -0.371 1.00 33.62 283 GLY A N 1
ATOM 2123 C CA . GLY A 1 283 ? -24.554 1.157 -0.451 1.00 33.62 283 GLY A CA 1
ATOM 2124 C C . GLY A 1 283 ? -23.792 0.797 0.837 1.00 33.62 283 GLY A C 1
ATOM 2125 O O . GLY A 1 283 ? -23.435 -0.360 1.023 1.00 33.62 283 GLY A O 1
ATOM 2126 N N . ALA A 1 284 ? -23.585 1.752 1.751 1.00 37.44 284 ALA A N 1
ATOM 2127 C CA . ALA A 1 284 ? -22.817 1.540 2.985 1.00 37.44 284 ALA A CA 1
ATOM 2128 C C . ALA A 1 284 ? -23.605 0.866 4.134 1.00 37.44 284 ALA A C 1
ATOM 2130 O O . ALA A 1 284 ? -23.013 0.433 5.117 1.00 37.44 284 ALA A O 1
ATOM 2131 N N . PHE A 1 285 ? -24.935 0.752 4.033 1.00 40.09 285 PHE A N 1
ATOM 2132 C CA . PHE A 1 285 ? -25.810 0.517 5.195 1.00 40.09 285 PHE A CA 1
ATOM 2133 C C . PHE A 1 285 ? -26.226 -0.943 5.469 1.00 40.09 285 PHE A C 1
ATOM 2135 O O . PHE A 1 285 ? -27.151 -1.166 6.247 1.00 40.09 285 PHE A O 1
ATOM 2142 N N . TRP A 1 286 ? -25.591 -1.949 4.849 1.00 34.19 286 TRP A N 1
ATOM 2143 C CA . TRP A 1 286 ? -26.034 -3.355 4.987 1.00 34.19 286 TRP A CA 1
ATOM 2144 C C . TRP A 1 286 ? -24.995 -4.380 5.464 1.00 34.19 286 TRP A C 1
ATOM 2146 O O . TRP A 1 286 ? -25.348 -5.537 5.681 1.00 34.19 286 TRP A O 1
ATOM 2156 N N . VAL A 1 287 ? -23.738 -3.986 5.696 1.00 41.06 287 VAL A N 1
ATOM 2157 C CA . VAL A 1 287 ? -22.699 -4.921 6.187 1.00 41.06 287 VAL A CA 1
ATOM 2158 C C . VAL A 1 287 ? -22.667 -5.015 7.723 1.00 41.06 287 VAL A C 1
ATOM 2160 O O . VAL A 1 287 ? -22.359 -6.075 8.260 1.00 41.06 287 VAL A O 1
ATOM 2163 N N . VAL A 1 288 ? -23.082 -3.966 8.445 1.00 41.75 288 VAL A N 1
ATOM 2164 C CA . VAL A 1 288 ? -23.080 -3.946 9.926 1.00 41.75 288 VAL A CA 1
ATOM 2165 C C . VAL A 1 288 ? -24.135 -4.894 10.529 1.00 41.75 288 VAL A C 1
ATOM 2167 O O . VAL A 1 288 ? -23.891 -5.537 11.547 1.00 41.75 288 VAL A O 1
ATOM 2170 N N . GLY A 1 289 ? -25.286 -5.073 9.870 1.00 32.72 289 GLY A N 1
ATOM 2171 C CA . GLY A 1 289 ? -26.424 -5.827 10.421 1.00 32.72 289 GLY A CA 1
ATOM 2172 C C . GLY A 1 289 ? -26.269 -7.355 10.506 1.00 32.72 289 GLY A C 1
ATOM 2173 O O . GLY A 1 289 ? -27.109 -8.003 11.129 1.00 32.72 289 GLY A O 1
ATOM 2174 N N . SER A 1 290 ? -25.236 -7.951 9.894 1.00 34.44 290 SER A N 1
ATOM 2175 C CA . SER A 1 290 ? -25.081 -9.421 9.837 1.00 34.44 290 SER A CA 1
ATOM 2176 C C . SER A 1 290 ? -23.991 -9.993 10.754 1.00 34.44 290 SER A C 1
ATOM 2178 O O . SER A 1 290 ? -24.032 -11.184 11.056 1.00 34.44 290 SER A O 1
ATOM 2180 N N . GLY A 1 291 ? -23.044 -9.177 11.234 1.00 31.84 291 GLY A N 1
ATOM 2181 C CA . GLY A 1 291 ? -21.904 -9.658 12.031 1.00 31.84 291 GLY A CA 1
ATOM 2182 C C . GLY A 1 291 ? -22.254 -10.063 13.470 1.00 31.84 291 GLY A C 1
ATOM 2183 O O . GLY A 1 291 ? -21.782 -11.083 13.968 1.00 31.84 291 GLY A O 1
ATOM 2184 N N . VAL A 1 292 ? -23.140 -9.314 14.133 1.00 36.88 292 VAL A N 1
ATOM 2185 C CA . VAL A 1 292 ? -23.413 -9.468 15.579 1.00 36.88 292 VAL A CA 1
ATOM 2186 C C . VAL A 1 292 ? -24.212 -10.744 15.909 1.00 36.88 292 VAL A C 1
ATOM 2188 O O . VAL A 1 292 ? -24.180 -11.244 17.034 1.00 36.88 292 VAL A O 1
ATOM 2191 N N . LYS A 1 293 ? -24.908 -11.338 14.930 1.00 35.06 293 LYS A N 1
ATOM 2192 C CA . LYS A 1 293 ? -25.862 -12.435 15.181 1.00 35.06 293 LYS A CA 1
ATOM 2193 C C . LYS A 1 293 ? -25.224 -13.814 15.411 1.00 35.06 293 LYS A C 1
ATOM 2195 O O . LYS A 1 293 ? -25.930 -14.733 15.819 1.00 35.06 293 LYS A O 1
ATOM 2200 N N . LEU A 1 294 ? -23.914 -13.962 15.190 1.00 35.88 294 LEU A N 1
ATOM 2201 C CA . LEU A 1 294 ? -23.178 -15.216 15.422 1.00 35.88 294 LEU A CA 1
ATOM 2202 C C . LEU A 1 294 ? -22.482 -15.289 16.796 1.00 35.88 294 LEU A C 1
ATOM 2204 O O . LEU A 1 294 ? -22.218 -16.390 17.269 1.00 35.88 294 LEU A O 1
ATOM 2208 N N . GLY A 1 295 ? -22.251 -14.161 17.480 1.00 35.97 295 GLY A N 1
ATOM 2209 C CA . GLY A 1 295 ? -21.593 -14.150 18.798 1.00 35.97 295 GLY A CA 1
ATOM 2210 C C . GLY A 1 295 ? -22.492 -14.569 19.972 1.00 35.97 295 GLY A C 1
ATOM 2211 O O . GLY A 1 295 ? -22.020 -15.138 20.953 1.00 35.97 295 GLY A O 1
ATOM 2212 N N . VAL A 1 296 ? -23.806 -14.332 19.876 1.00 37.09 296 VAL A N 1
ATOM 2213 C CA . VAL A 1 296 ? -24.732 -14.461 21.022 1.00 37.09 296 VAL A CA 1
ATOM 2214 C C . VAL A 1 296 ? -25.092 -15.918 21.363 1.00 37.09 296 VAL A C 1
ATOM 2216 O O . VAL A 1 296 ? -25.433 -16.208 22.509 1.00 37.09 296 VAL A O 1
ATOM 2219 N N . ASN A 1 297 ? -24.981 -16.859 20.417 1.00 34.00 297 ASN A N 1
ATOM 2220 C CA . ASN A 1 297 ? -25.308 -18.267 20.685 1.00 34.00 297 ASN A CA 1
ATOM 2221 C C . ASN A 1 297 ? -24.202 -19.030 21.433 1.00 34.00 297 ASN A C 1
ATOM 2223 O O . ASN A 1 297 ? -24.525 -19.952 22.173 1.00 34.00 297 ASN A O 1
ATOM 2227 N N . ILE A 1 298 ? -22.929 -18.633 21.321 1.00 38.53 298 ILE A N 1
ATOM 2228 C CA . ILE A 1 298 ? -21.816 -19.361 21.963 1.00 38.53 298 ILE A CA 1
ATOM 2229 C C . ILE A 1 298 ? -21.747 -19.072 23.476 1.00 38.53 298 ILE A C 1
ATOM 2231 O O . ILE A 1 298 ? -21.427 -19.950 24.271 1.00 38.53 298 ILE A O 1
ATOM 2235 N N . VAL A 1 299 ? -22.132 -17.867 23.911 1.00 36.72 299 VAL A N 1
ATOM 2236 C CA . VAL A 1 299 ? -22.102 -17.475 25.338 1.00 36.72 299 VAL A CA 1
ATOM 2237 C C . VAL A 1 299 ? -23.267 -18.078 26.143 1.00 36.72 299 VAL A C 1
ATOM 2239 O O . VAL A 1 299 ? -23.219 -18.122 27.372 1.00 36.72 299 VAL A O 1
ATOM 2242 N N . LYS A 1 300 ? -24.319 -18.581 25.481 1.00 33.50 300 LYS A N 1
ATOM 2243 C CA . LYS A 1 300 ? -25.516 -19.101 26.163 1.00 33.50 300 LYS A CA 1
ATOM 2244 C C . LYS A 1 300 ? -25.429 -20.577 26.566 1.00 33.50 300 LYS A C 1
ATOM 2246 O O . LYS A 1 300 ? -26.226 -21.012 27.392 1.00 33.50 300 LYS A O 1
ATOM 2251 N N . GLU A 1 301 ? -24.467 -21.322 26.025 1.00 36.34 301 GLU A N 1
ATOM 2252 C CA . GLU A 1 301 ? -24.332 -22.771 26.243 1.00 36.34 301 GLU A CA 1
ATOM 2253 C C . GLU A 1 301 ? -23.322 -23.125 27.357 1.00 36.34 301 GLU A C 1
ATOM 2255 O O . GLU A 1 301 ? -23.412 -24.186 27.960 1.00 36.34 301 GLU A O 1
ATOM 2260 N N . VAL A 1 302 ? -22.443 -22.188 27.742 1.00 40.78 302 VAL A N 1
ATOM 2261 C CA . VAL A 1 302 ? -21.436 -22.362 28.820 1.00 40.78 302 VAL A CA 1
ATOM 2262 C C . VAL A 1 302 ? -21.985 -22.010 30.221 1.00 40.78 302 VAL A C 1
ATOM 2264 O O . VAL A 1 302 ? -21.255 -22.029 31.206 1.00 40.78 302 VAL A O 1
ATOM 2267 N N . ARG A 1 303 ? -23.282 -21.683 30.351 1.00 36.94 303 ARG A N 1
ATOM 2268 C CA . ARG A 1 303 ? -23.916 -21.340 31.646 1.00 36.94 303 ARG A CA 1
ATOM 2269 C C . ARG A 1 303 ? -24.973 -22.343 32.132 1.00 36.94 303 ARG A C 1
ATOM 2271 O O . ARG A 1 303 ? -25.614 -22.083 33.142 1.00 36.94 303 ARG A O 1
ATOM 2278 N N . ASN A 1 304 ? -25.143 -23.465 31.429 1.00 42.94 304 ASN A N 1
ATOM 2279 C CA . ASN A 1 304 ? -26.021 -24.584 31.808 1.00 42.94 304 ASN A CA 1
ATOM 2280 C C . ASN A 1 304 ? -25.281 -25.938 31.693 1.00 42.94 304 ASN A C 1
ATOM 2282 O O . ASN A 1 304 ? -25.837 -26.918 31.196 1.00 42.94 304 ASN A O 1
ATOM 2286 N N . ALA A 1 305 ? -24.030 -25.969 32.156 1.00 41.41 305 ALA A N 1
ATOM 2287 C CA . ALA A 1 305 ? -23.234 -27.166 32.425 1.00 41.41 305 ALA A CA 1
ATOM 2288 C C . ALA A 1 305 ? -22.503 -26.969 33.763 1.00 41.41 305 ALA A C 1
ATOM 2290 O O . ALA A 1 305 ? -22.051 -25.823 33.994 1.00 41.41 305 ALA A O 1
#

Nearest PDB structures (foldseek):
  5k21-assembly1_A  TM=5.864E-01  e=8.573E+00  Mycolicibacterium fortuitum subsp. fortuitum DSM 46621 = ATCC 6841 = JCM 6387

Radius of gyration: 31.36 Å; Cα contacts (8 Å, |Δi|>4): 353; chains: 1; bounding box: 57×57×117 Å

Solvent-accessible surface area (backbone atoms only — not comparable to full-atom values): 19305 Å² total; per-residue (Å²): 138,80,82,81,78,79,80,79,76,84,70,61,48,75,46,78,44,63,48,70,46,95,90,47,104,51,68,48,76,44,31,48,38,45,38,58,64,85,72,85,91,77,72,92,68,80,67,48,28,45,40,36,48,46,59,48,38,52,52,29,38,55,53,48,63,72,31,71,70,40,53,59,46,36,75,84,37,77,77,61,78,46,72,65,50,49,48,56,44,50,52,32,32,50,52,34,44,63,59,55,37,25,42,37,33,72,73,50,74,50,71,48,97,74,55,35,35,41,34,36,32,37,37,37,35,65,82,74,38,60,27,47,32,41,36,45,33,52,77,74,50,92,91,58,88,67,60,41,35,38,41,36,34,34,40,62,84,50,45,76,66,34,57,75,70,67,43,61,55,34,31,36,42,31,51,72,72,80,40,76,50,70,37,59,71,64,52,58,73,64,76,51,88,64,46,67,59,48,50,54,50,50,54,50,50,51,49,51,55,58,44,58,50,50,58,58,65,71,68,71,72,78,75,78,80,80,72,81,79,79,80,82,78,87,82,88,80,92,86,80,91,84,88,88,82,89,80,94,84,80,84,85,86,77,82,87,80,92,79,81,87,83,84,82,81,80,89,79,86,83,91,82,86,86,86,78,96,83,81,78,94,64,80,84,77,67,71,75,83,63,63,68,75,69,62,64,66,66,68,63,62,75,75,79,116

Sequence (305 aa):
MDRVEGTTRESAKEYDVNKLCPTAPCSTPVSHLVLPEPAGSSNKKLSATTIFPRMAAISAVEAISNSPQAAEIAVFDPFATSKEAESLAQDAVADAHADYSCDLIKRTRKRDSLGTVTAAYDLKHPSLGTIAITVTKSTSNPSNPGPRAKISLHHPSATPAAIAAGTLNLAFLDFAHDACVLDIPGLLALDSHYVIDTVISALFAVAVIENDILVREQVTFEPPPKTPVQNNKKVERRTSISSVTSKKWQRKKKNKKAAEPEQVELPGFGRAVVGLSWMAVKGAFWVVGSGVKLGVNIVKEVRNA

pLDDT: mean 71.92, std 25.13, range [27.83, 97.5]

Foldseek 3Di:
DDDPDDPPDDAWDKDWDWDQDPVDRDTHTFWIWTFGDPDDDDDPDFGKIKIATPVLLVVLLVVLCPDPQVVVVCVPCVLLPDPSSVVSSVVSNVVSCLQAMKIKTWDDWDADPQRKIKTKIWIAHNPLGTKIKIKIWHCHDPVDRWTQIKIFIAHSPQDPVCVVVVHRTQWMQGRVVRDTDGVPVSQVVSVDPSSVSRVVRSNVNVVVVVVVVVVVVVVDDDDDPPDPDPPDDDDDDDDDDDDDDDDDDDDDDDDDDDDDDDDDDDPDDDDDDDDDPDDDPCPVPPPSVPPPVVPPVVVVPVPPD

Mean predicted aligned error: 17.03 Å

Organism: Pseudocercospora fijiensis (strain CIRAD86) (NCBI:txid383855)

Secondary structure (DSSP, 8-state):
---------PPPEEEEEEEEPSSSS-EEEEEEEEEPP---SS-----EEEEEEHHHHHHHHHHHHTSHHHHHHHTT-TTS-SHHHHHHHHHHHHHHHHHH-EEEEEEEEEE-TTS-EEEEEEEEETTTEEEEEEEEEE---TT--S-EEEEEEEPTT--HHHHHHT-SEEEEEETTTTEEEE-HHHHHTT--TTHHHHHHHHHHHHHHHHHHHHHHHHT-PPPPP-----------------------------------PPP----S--------TT--S-TTSSSHHHHGGGTTTTTTTTT--